Protein AF-X1BAZ9-F1 (afdb_monomer)

Mean predicted aligned error: 10.1 Å

Sequence (234 aa):
MDKSFADSLEAYHNEKSIGKILETAKQERDRLSRQLKNPIFDEFSELEDKDKSFRTNLNFLDSLTDILTEYENIINGNPTPVIPDKLSSDPSIKRVNNLIETVKKDLVKSINDQSEKLNETKKLITDEYKNWKDIFDDKKIKFQEQIKLLGGDSQILEEKRKLKLKEIEELENKLRIIKQKANQIKSINIARNKKLVELENIYKGYFKEREDKCKFFEKASNNKLKVTIKKSNI

Secondary structure (DSSP, 8-state):
-HHHHHHHHHHHHHHHHHHHHHHHHHHHHHHHHHHT--HHHHHHHHHHHHHHHHHHHHHHHHHHHHHHHHHHHHHHHSPPPPPPGGGTT-HHHHHHHHHHHHHHHHHHHHHHHHHHHHHHHHHHHHHHHHHHHHHHHHHHHHHHHHHHHH-THHHHHHHHHHHHHHHHHHHHHHHHHHHHHHHHHHHHHHHHHHHHHHHHHHHHHHHHHHHHHHHHHHHHTTTS----PPPPP-

Organism: NCBI:txid412755

Radius of gyration: 31.05 Å; Cα contacts (8 Å, |Δi|>4): 112; chains: 1; bounding box: 84×24×84 Å

Nearest PDB structures (foldseek):
  6djl-assembly1_C  TM=3.951E-01  e=2.530E-01  Homo sapiens
  5nnv-assembly2_B  TM=2.982E-01  e=7.012E-01  Bacillus subtilis subsp. subtilis str. 168
  5nnv-assembly4_D  TM=2.509E-01  e=2.972E-01  Bacillus subtilis subsp. subtilis str. 168
  6ixe-assembly1_A  TM=3.150E-01  e=2.682E+00  Homo sapiens
  6ixf-assembly1_A  TM=2.903E-01  e=1.943E+00  Homo sapiens

Structure (mmCIF, N/CA/C/O backbone):
data_AF-X1BAZ9-F1
#
_entry.id   AF-X1BAZ9-F1
#
loop_
_atom_site.group_PDB
_atom_site.id
_atom_site.type_symbol
_atom_site.label_atom_id
_atom_site.label_alt_id
_atom_site.label_comp_id
_atom_site.label_asym_id
_atom_site.label_entity_id
_atom_site.label_seq_id
_atom_site.pdbx_PDB_ins_code
_atom_site.Cartn_x
_atom_site.Cartn_y
_atom_site.Cartn_z
_atom_site.occupancy
_atom_site.B_iso_or_equiv
_atom_site.auth_seq_id
_atom_site.auth_comp_id
_atom_site.auth_asym_id
_atom_site.auth_atom_id
_atom_site.pdbx_PDB_model_num
ATOM 1 N N . MET A 1 1 ? 22.281 2.136 -7.502 1.00 74.00 1 MET A N 1
ATOM 2 C CA . MET A 1 1 ? 21.718 0.790 -7.748 1.00 74.00 1 MET A CA 1
ATOM 3 C C . MET A 1 1 ? 22.098 -0.186 -6.647 1.00 74.00 1 MET A C 1
ATOM 5 O O . MET A 1 1 ? 21.186 -0.759 -6.075 1.00 74.00 1 MET A O 1
ATOM 9 N N . ASP A 1 2 ? 23.379 -0.325 -6.283 1.00 83.06 2 ASP A N 1
ATOM 10 C CA . ASP A 1 2 ? 23.772 -1.236 -5.191 1.00 83.06 2 ASP A CA 1
ATOM 11 C C . ASP A 1 2 ? 23.168 -0.860 -3.835 1.00 83.06 2 ASP A C 1
ATOM 13 O O . ASP A 1 2 ? 22.666 -1.733 -3.138 1.00 83.06 2 ASP A O 1
ATOM 17 N N . LYS A 1 3 ? 23.110 0.439 -3.507 1.00 85.94 3 LYS A N 1
ATOM 18 C CA . LYS A 1 3 ? 22.414 0.928 -2.306 1.00 85.94 3 LYS A CA 1
ATOM 19 C C . LYS A 1 3 ? 20.939 0.508 -2.287 1.00 85.94 3 LYS A C 1
ATOM 21 O O . LYS A 1 3 ? 20.502 -0.131 -1.348 1.00 85.94 3 LYS A O 1
ATOM 26 N N . SER A 1 4 ? 20.200 0.775 -3.364 1.00 80.81 4 SER A N 1
ATOM 27 C CA . SER A 1 4 ? 18.785 0.394 -3.482 1.00 80.81 4 SER A CA 1
ATOM 28 C C . SER A 1 4 ? 18.567 -1.122 -3.404 1.00 80.81 4 SER A C 1
ATOM 30 O O . SER A 1 4 ? 17.555 -1.572 -2.871 1.00 80.81 4 SER A O 1
ATOM 32 N N . PHE A 1 5 ? 19.508 -1.919 -3.922 1.00 84.94 5 PHE A N 1
ATOM 33 C C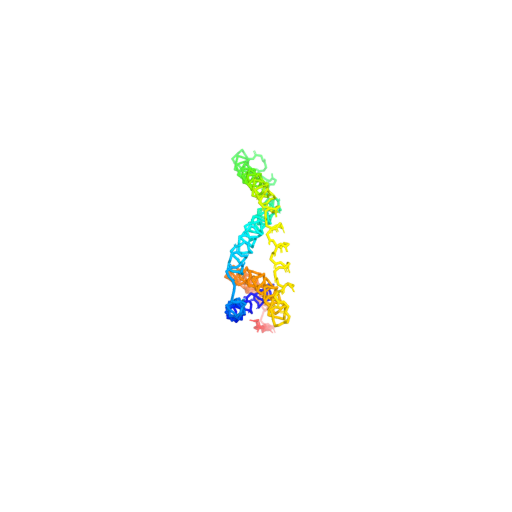A . PHE A 1 5 ? 19.476 -3.376 -3.802 1.00 84.94 5 PHE A CA 1
ATOM 34 C C . PHE A 1 5 ? 19.709 -3.828 -2.356 1.00 84.94 5 PHE A C 1
ATOM 36 O O . PHE A 1 5 ? 18.940 -4.642 -1.854 1.00 84.94 5 PHE A O 1
ATOM 43 N N . ALA A 1 6 ? 20.715 -3.265 -1.680 1.00 87.62 6 ALA A N 1
ATOM 44 C CA . ALA A 1 6 ? 20.986 -3.526 -0.269 1.00 87.62 6 ALA A CA 1
ATOM 45 C C . ALA A 1 6 ? 19.785 -3.143 0.612 1.00 87.62 6 ALA A C 1
ATOM 47 O O . ALA A 1 6 ? 19.327 -3.970 1.394 1.00 87.62 6 ALA A O 1
ATOM 48 N N . ASP A 1 7 ? 19.206 -1.959 0.395 1.00 86.12 7 ASP A N 1
ATOM 49 C CA . ASP A 1 7 ? 18.017 -1.480 1.109 1.00 86.12 7 ASP A CA 1
ATOM 50 C C . ASP A 1 7 ? 16.808 -2.419 0.897 1.00 86.12 7 ASP A C 1
ATOM 52 O O . ASP A 1 7 ? 16.037 -2.674 1.822 1.00 86.12 7 ASP A O 1
ATOM 56 N N . SER A 1 8 ? 16.635 -2.962 -0.315 1.00 86.81 8 SER A N 1
ATOM 57 C CA . SER A 1 8 ? 15.545 -3.903 -0.633 1.00 86.81 8 SER A CA 1
ATOM 58 C C . SER A 1 8 ? 15.767 -5.288 -0.020 1.00 86.81 8 SER A C 1
ATOM 60 O O . SER A 1 8 ? 14.813 -5.942 0.398 1.00 86.81 8 SER A O 1
ATOM 62 N N . LEU A 1 9 ? 17.022 -5.739 0.049 1.00 87.19 9 LEU A N 1
ATOM 63 C CA . LEU A 1 9 ? 17.408 -7.001 0.679 1.00 87.19 9 LEU A CA 1
ATOM 64 C C . LEU A 1 9 ? 17.248 -6.927 2.203 1.00 87.19 9 LEU A C 1
ATOM 66 O O . LEU A 1 9 ? 16.685 -7.833 2.814 1.00 87.19 9 LEU A O 1
ATOM 70 N N . GLU A 1 10 ? 17.662 -5.816 2.809 1.00 89.94 10 GLU A N 1
ATOM 71 C CA . GLU A 1 10 ? 17.409 -5.533 4.219 1.00 89.94 10 GLU A CA 1
ATOM 72 C C . GLU A 1 10 ? 15.900 -5.481 4.509 1.00 89.94 10 GLU A C 1
ATOM 74 O O . GLU A 1 10 ? 15.428 -6.117 5.454 1.00 89.94 10 GLU A O 1
ATOM 79 N N . ALA A 1 11 ? 15.119 -4.793 3.668 1.00 89.06 11 ALA A N 1
ATOM 80 C CA . ALA A 1 11 ? 13.663 -4.750 3.787 1.00 89.06 11 ALA A CA 1
ATOM 81 C C . ALA A 1 11 ? 13.038 -6.157 3.744 1.00 89.0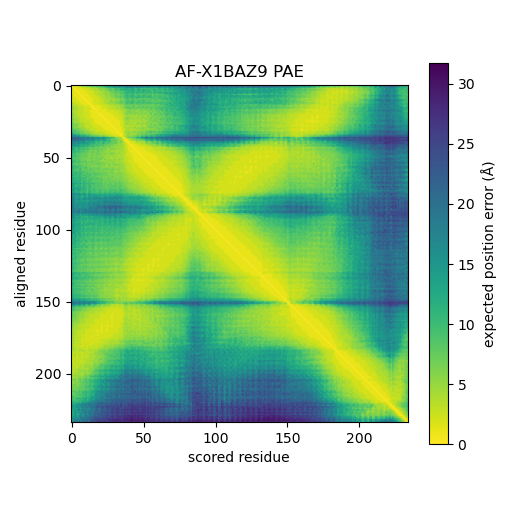6 11 ALA A C 1
ATOM 83 O O . ALA A 1 11 ? 12.222 -6.484 4.605 1.00 89.06 11 ALA A O 1
ATOM 84 N N . TYR A 1 12 ? 13.469 -7.014 2.815 1.00 88.75 12 TYR A N 1
ATOM 85 C CA . TYR A 1 12 ? 13.001 -8.400 2.713 1.00 88.75 12 TYR A CA 1
ATOM 86 C C . TYR A 1 12 ? 13.253 -9.207 3.999 1.00 88.75 12 TYR A C 1
ATOM 88 O O . TYR A 1 12 ? 12.383 -9.943 4.466 1.00 88.75 12 TYR A O 1
ATOM 96 N N . HIS A 1 13 ? 14.420 -9.038 4.626 1.00 88.12 13 HIS A N 1
ATOM 97 C CA . HIS A 1 13 ? 14.720 -9.697 5.900 1.00 88.12 13 HIS A CA 1
ATOM 98 C C . HIS A 1 13 ? 13.921 -9.112 7.076 1.00 88.12 13 HIS A C 1
ATOM 100 O O . HIS A 1 13 ? 13.436 -9.858 7.934 1.00 88.12 13 HIS A O 1
ATOM 106 N N . ASN A 1 14 ? 13.740 -7.791 7.100 1.00 90.38 14 ASN A N 1
ATOM 107 C CA . ASN A 1 14 ? 13.037 -7.086 8.169 1.00 90.38 14 ASN A CA 1
ATOM 108 C C . ASN A 1 14 ? 11.516 -7.285 8.134 1.00 90.38 14 ASN A C 1
ATOM 110 O O . ASN A 1 14 ? 10.877 -7.214 9.186 1.00 90.38 14 ASN A O 1
ATOM 114 N N . GLU A 1 15 ? 10.934 -7.584 6.968 1.00 91.12 15 GLU A N 1
ATOM 115 C CA . GLU A 1 15 ? 9.494 -7.806 6.792 1.00 91.12 15 GLU A CA 1
ATOM 116 C C . GLU A 1 15 ? 8.952 -8.850 7.778 1.00 91.12 15 GLU A C 1
ATOM 118 O O . GLU A 1 15 ? 8.001 -8.591 8.518 1.00 91.12 15 GLU A O 1
ATOM 123 N N . LYS A 1 16 ? 9.600 -10.019 7.848 1.00 89.81 16 LYS A N 1
ATOM 124 C CA . LYS A 1 16 ? 9.169 -11.123 8.719 1.00 89.81 16 LYS A CA 1
ATOM 125 C C . LYS A 1 16 ? 9.304 -10.777 10.202 1.00 89.81 16 LYS A C 1
ATOM 127 O O . LYS A 1 16 ? 8.482 -11.211 11.007 1.00 89.81 16 LYS A O 1
ATOM 132 N N . SER A 1 17 ? 10.340 -10.021 10.566 1.00 91.69 17 SER A N 1
ATOM 133 C CA . SER A 1 17 ? 10.567 -9.587 11.948 1.00 91.69 17 SER A CA 1
ATOM 134 C C . SER A 1 17 ? 9.470 -8.624 12.403 1.00 91.69 17 SER A C 1
ATOM 136 O O . SER A 1 17 ? 8.808 -8.866 13.410 1.00 91.69 17 SER A O 1
ATOM 138 N N . ILE A 1 18 ? 9.193 -7.591 11.605 1.00 92.00 18 ILE A N 1
ATOM 139 C CA . ILE A 1 18 ? 8.153 -6.599 11.906 1.00 92.00 18 ILE A CA 1
ATOM 140 C C . ILE A 1 18 ? 6.761 -7.228 11.876 1.00 92.00 18 ILE A C 1
ATOM 142 O O . ILE A 1 18 ? 5.945 -6.912 12.736 1.00 92.00 18 ILE A O 1
ATOM 146 N N . GLY A 1 19 ? 6.515 -8.178 10.970 1.00 90.69 19 GLY A N 1
ATOM 147 C CA . GLY A 1 19 ? 5.280 -8.961 10.962 1.00 90.69 19 GLY A CA 1
ATOM 148 C C . GLY A 1 19 ? 5.042 -9.710 12.278 1.00 90.69 19 GLY A C 1
ATOM 149 O O . GLY A 1 19 ? 3.933 -9.686 12.799 1.00 90.69 19 GLY A O 1
ATOM 150 N N . LYS A 1 20 ? 6.080 -10.312 12.875 1.00 93.31 20 LYS A N 1
ATOM 151 C CA . LYS A 1 20 ? 5.955 -10.960 14.193 1.00 93.31 20 LYS A CA 1
ATOM 152 C C . LYS A 1 20 ? 5.664 -9.961 15.311 1.00 93.31 20 LYS A C 1
ATOM 154 O O . LYS A 1 20 ? 4.817 -10.241 16.150 1.00 93.31 20 LYS A O 1
ATOM 159 N N . ILE A 1 21 ? 6.352 -8.818 15.325 1.00 93.62 21 ILE A N 1
ATOM 160 C CA . ILE A 1 21 ? 6.128 -7.769 16.335 1.00 93.62 21 ILE A CA 1
ATOM 161 C C . ILE A 1 21 ? 4.681 -7.264 16.252 1.00 93.62 21 ILE A C 1
ATOM 163 O O . ILE A 1 21 ? 4.019 -7.138 17.279 1.00 93.62 21 ILE A O 1
ATOM 167 N N . LEU A 1 22 ? 4.176 -7.049 15.034 1.00 93.31 22 LEU A N 1
ATOM 168 C CA . LEU A 1 22 ? 2.794 -6.649 14.785 1.00 93.31 22 LEU A CA 1
ATOM 169 C C . LEU A 1 22 ? 1.789 -7.666 15.337 1.00 93.31 22 LEU A C 1
ATOM 171 O O . LEU A 1 22 ? 0.849 -7.279 16.027 1.00 93.31 22 LEU A O 1
ATOM 175 N N . GLU A 1 23 ? 1.987 -8.957 15.071 1.00 93.56 23 GLU A N 1
ATOM 176 C CA . GLU A 1 23 ? 1.091 -9.999 15.586 1.00 93.56 23 GLU A CA 1
ATOM 177 C C . GLU A 1 23 ? 1.106 -10.072 17.118 1.00 93.56 23 GLU A C 1
ATOM 179 O O . GLU A 1 23 ? 0.047 -10.139 17.740 1.00 93.56 23 GLU A O 1
ATOM 184 N N . THR A 1 24 ? 2.276 -9.954 17.749 1.00 94.50 24 THR A N 1
ATOM 185 C CA . THR A 1 24 ? 2.370 -9.873 19.215 1.00 94.50 24 THR A CA 1
ATOM 186 C C . THR A 1 24 ? 1.637 -8.644 19.765 1.00 94.50 24 THR A C 1
ATOM 188 O O . THR A 1 24 ? 0.926 -8.745 20.765 1.00 94.50 24 THR A O 1
ATOM 191 N N . ALA A 1 25 ? 1.767 -7.481 19.117 1.00 92.44 25 ALA A N 1
ATOM 192 C CA . ALA A 1 25 ? 1.077 -6.263 19.539 1.00 92.44 25 ALA A CA 1
ATOM 193 C C . ALA A 1 25 ? -0.453 -6.401 19.440 1.00 92.44 25 ALA A C 1
ATOM 195 O O . ALA A 1 25 ? -1.161 -5.990 20.362 1.00 92.44 25 ALA A O 1
ATOM 196 N N . LYS A 1 26 ? -0.964 -7.036 18.373 1.00 91.12 26 LYS A N 1
ATOM 197 C CA . LYS A 1 26 ? -2.394 -7.360 18.218 1.00 91.12 26 LYS A CA 1
ATOM 198 C C . LYS A 1 26 ? -2.893 -8.294 19.319 1.00 91.12 26 LYS A C 1
ATOM 200 O O . LYS A 1 26 ? -3.916 -8.010 19.934 1.00 91.12 26 LYS A O 1
ATOM 205 N N . GLN A 1 27 ? -2.148 -9.355 19.624 1.00 91.88 27 GLN A N 1
ATOM 206 C CA . GLN A 1 27 ? -2.508 -10.285 20.698 1.00 91.88 27 GLN A CA 1
ATOM 207 C C . GLN A 1 27 ? -2.579 -9.592 22.065 1.00 91.88 27 GLN A C 1
ATOM 209 O O . GLN A 1 27 ? -3.503 -9.843 22.840 1.00 91.88 27 GLN A O 1
ATOM 214 N N . GLU A 1 28 ? -1.640 -8.689 22.359 1.00 91.00 28 GLU A N 1
ATOM 215 C CA . GLU A 1 28 ? -1.652 -7.937 23.616 1.00 91.00 28 GLU A CA 1
ATOM 216 C C . GLU A 1 28 ? -2.821 -6.938 23.676 1.00 91.00 28 GLU A C 1
ATOM 218 O O . GLU A 1 28 ? -3.470 -6.821 24.715 1.00 91.00 28 GLU A O 1
ATOM 223 N N . ARG A 1 29 ? -3.171 -6.277 22.560 1.00 90.44 29 ARG A N 1
ATOM 224 C CA . ARG A 1 29 ? -4.395 -5.456 22.457 1.00 90.44 29 ARG A CA 1
ATOM 225 C C . ARG A 1 29 ? -5.648 -6.280 22.765 1.00 90.44 29 ARG A C 1
ATOM 227 O O . ARG A 1 29 ? -6.511 -5.825 23.518 1.00 90.44 29 ARG A O 1
ATOM 234 N N . ASP A 1 30 ? -5.756 -7.479 22.204 1.00 85.81 30 ASP A N 1
ATOM 235 C CA . ASP A 1 30 ? -6.923 -8.347 22.402 1.00 85.81 30 ASP A CA 1
ATOM 236 C C . ASP A 1 30 ? -7.021 -8.818 23.852 1.00 85.81 30 ASP A C 1
ATOM 238 O O . ASP A 1 30 ? -8.104 -8.851 24.439 1.00 85.81 30 ASP A O 1
ATOM 242 N N . ARG A 1 31 ? -5.876 -9.124 24.471 1.00 88.62 31 ARG A N 1
ATOM 243 C CA . ARG A 1 31 ? -5.799 -9.445 25.896 1.00 88.62 31 ARG A CA 1
ATOM 244 C C . ARG A 1 31 ? -6.286 -8.283 26.764 1.00 88.62 31 ARG A C 1
ATOM 246 O O . ARG A 1 31 ? -7.100 -8.520 27.655 1.00 88.62 31 ARG A O 1
ATOM 253 N N . LEU A 1 32 ? -5.822 -7.058 26.504 1.00 88.12 32 LEU A N 1
ATOM 254 C CA . LEU A 1 32 ? -6.263 -5.852 27.219 1.00 88.12 32 LEU A CA 1
ATOM 255 C C . LEU A 1 32 ? -7.769 -5.611 27.035 1.00 88.12 32 LEU A C 1
ATOM 257 O O . LEU A 1 32 ? -8.465 -5.314 28.001 1.00 88.12 32 LEU A O 1
ATOM 261 N N . SER A 1 33 ? -8.285 -5.826 25.823 1.00 82.31 33 SER A N 1
ATOM 262 C CA . SER A 1 33 ? -9.717 -5.684 25.515 1.00 82.31 33 SER A CA 1
ATOM 263 C C . SER A 1 33 ? -10.567 -6.679 26.317 1.00 82.31 33 SER A C 1
ATOM 265 O O . SER A 1 33 ? -11.531 -6.288 26.967 1.00 82.31 33 SER A O 1
ATOM 267 N N . ARG A 1 34 ? -10.150 -7.951 26.403 1.00 83.25 34 ARG A N 1
ATOM 268 C CA . ARG A 1 34 ? -10.831 -8.967 27.232 1.00 83.25 34 ARG A CA 1
ATOM 269 C C . ARG A 1 34 ? -10.787 -8.657 28.730 1.00 83.25 34 ARG A C 1
ATOM 271 O O . ARG A 1 34 ? -11.690 -9.055 29.464 1.00 83.25 34 ARG A O 1
ATOM 278 N N . GLN A 1 35 ? -9.739 -7.983 29.206 1.00 83.81 35 GLN A N 1
ATOM 279 C CA . GLN A 1 35 ? -9.613 -7.597 30.615 1.00 83.81 35 GLN A CA 1
ATOM 280 C C . GLN A 1 35 ? -10.597 -6.496 31.022 1.00 83.81 35 GLN A C 1
ATOM 282 O O . GLN A 1 35 ? -10.963 -6.440 32.193 1.00 83.81 35 GLN A O 1
ATOM 287 N N . LEU A 1 36 ? -11.074 -5.687 30.072 1.00 80.25 36 LEU A N 1
ATOM 288 C CA . LEU A 1 36 ? -12.055 -4.630 30.322 1.00 80.25 36 LEU A CA 1
ATOM 289 C C . LEU A 1 36 ? -13.482 -5.169 30.593 1.00 80.25 36 LEU A C 1
ATOM 291 O O . LEU A 1 36 ? -14.322 -4.414 31.070 1.00 80.25 36 LEU A O 1
ATOM 295 N N . LYS A 1 37 ? -13.735 -6.478 30.378 1.00 67.31 37 LYS A N 1
ATOM 296 C CA . LYS A 1 37 ? -14.918 -7.262 30.821 1.00 67.31 37 LYS A CA 1
ATOM 297 C C . LYS A 1 37 ? -16.268 -6.517 30.781 1.00 67.31 37 L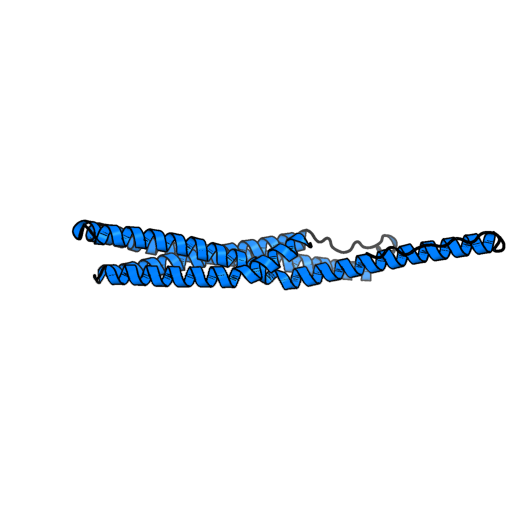YS A C 1
ATOM 299 O O . LYS A 1 37 ? -17.039 -6.584 31.739 1.00 67.31 37 LYS A O 1
ATOM 304 N N . ASN A 1 38 ? -16.589 -5.835 29.685 1.00 71.62 38 ASN A N 1
ATOM 305 C CA . ASN A 1 38 ? -17.897 -5.202 29.518 1.00 71.62 38 ASN A CA 1
ATOM 306 C C . ASN A 1 38 ? -18.310 -5.230 28.027 1.00 71.62 38 ASN A C 1
ATOM 308 O O . ASN A 1 38 ? -17.492 -4.868 27.183 1.00 71.62 38 ASN A O 1
ATOM 312 N N . PRO A 1 39 ? -19.551 -5.649 27.694 1.00 74.12 39 PRO A N 1
ATOM 313 C CA . PRO A 1 39 ? -20.045 -5.725 26.314 1.00 74.12 39 PRO A CA 1
ATOM 314 C C . PRO A 1 39 ? -19.865 -4.444 25.493 1.00 74.12 39 PRO A C 1
ATOM 316 O O . PRO A 1 39 ? -19.685 -4.513 24.281 1.00 74.12 39 PRO A O 1
ATOM 319 N N . ILE A 1 40 ? -19.845 -3.271 26.141 1.00 74.81 40 ILE A N 1
ATOM 320 C CA . ILE A 1 40 ? -19.624 -2.006 25.434 1.00 74.81 40 ILE A CA 1
ATOM 321 C C . ILE A 1 40 ? -18.237 -1.920 24.779 1.00 74.81 40 ILE A C 1
ATOM 323 O O . ILE A 1 40 ? -18.067 -1.190 23.806 1.00 74.81 40 ILE A O 1
ATOM 327 N N . PHE A 1 41 ? -17.242 -2.649 25.300 1.00 78.56 41 PHE A N 1
ATOM 328 C CA . PHE A 1 41 ? -15.893 -2.683 24.732 1.00 78.56 41 PHE A CA 1
ATOM 329 C C . PHE A 1 41 ? -15.848 -3.508 23.451 1.00 78.56 41 PHE A C 1
ATOM 331 O O . PHE A 1 41 ? -15.153 -3.113 22.520 1.00 78.56 41 PHE A O 1
ATOM 338 N N . ASP A 1 42 ? -16.603 -4.605 23.385 1.00 79.31 42 ASP A N 1
ATOM 339 C CA . ASP A 1 42 ? -16.691 -5.427 22.180 1.00 79.31 42 ASP A CA 1
ATOM 340 C C . ASP A 1 42 ? -17.415 -4.648 21.069 1.00 79.31 42 ASP A C 1
ATOM 342 O O . ASP A 1 42 ? -16.870 -4.493 19.976 1.00 79.31 42 ASP A O 1
ATOM 346 N N . GLU A 1 43 ? -18.560 -4.025 21.383 1.00 83.44 43 GLU A N 1
ATOM 347 C CA . GLU A 1 43 ? -19.284 -3.153 20.443 1.00 83.44 43 GLU A CA 1
ATOM 348 C C . GLU A 1 43 ? -18.422 -1.980 19.950 1.00 83.44 43 GLU A C 1
ATOM 350 O O . GLU A 1 43 ? -18.424 -1.643 18.764 1.00 83.44 43 GLU A O 1
ATOM 355 N N . PHE A 1 44 ? -17.673 -1.331 20.848 1.00 87.12 44 PHE A N 1
ATOM 356 C CA . PHE A 1 44 ? -16.813 -0.217 20.460 1.00 87.12 44 PHE A CA 1
ATOM 357 C C . PHE A 1 44 ? -15.589 -0.677 19.656 1.00 87.12 44 PHE A C 1
ATOM 359 O O . PHE A 1 44 ? -15.182 0.011 18.721 1.00 87.12 44 PHE A O 1
ATOM 366 N N . SER A 1 45 ? -15.034 -1.854 19.956 1.00 84.31 45 SER A N 1
ATOM 367 C CA . SER A 1 45 ? -13.919 -2.420 19.193 1.00 84.31 45 SER A CA 1
ATOM 368 C C . SER A 1 45 ? -14.314 -2.714 17.744 1.00 84.31 45 SER A C 1
ATOM 370 O O . SER A 1 45 ? -13.525 -2.446 16.841 1.00 84.31 45 SER A O 1
ATOM 372 N N . GLU A 1 46 ? -15.534 -3.198 17.494 1.00 88.56 46 GLU A N 1
ATOM 373 C CA . GLU A 1 46 ? -16.047 -3.390 16.129 1.00 88.56 46 GLU A CA 1
ATOM 374 C C . GLU A 1 46 ? -16.144 -2.065 15.359 1.00 88.56 46 GLU A C 1
ATOM 376 O O . GLU A 1 46 ? -15.813 -1.988 14.171 1.00 88.56 46 GLU A O 1
ATOM 381 N N . LEU A 1 47 ? -16.560 -0.994 16.039 1.00 92.19 47 LEU A N 1
ATOM 382 C CA . LEU A 1 47 ? -16.599 0.346 15.459 1.00 92.19 47 LEU A CA 1
ATOM 383 C C . LEU A 1 47 ? -15.192 0.865 15.136 1.00 92.19 47 LEU A C 1
ATOM 385 O O . LEU A 1 47 ? -14.995 1.460 14.079 1.00 92.19 47 LEU A O 1
ATOM 389 N N . GLU A 1 48 ? -14.203 0.622 15.997 1.00 89.94 48 GLU A N 1
ATOM 390 C CA . GLU A 1 48 ? -12.804 0.976 15.725 1.00 89.94 48 GLU A CA 1
ATOM 391 C C . GLU A 1 48 ? -12.210 0.179 14.559 1.00 89.94 48 GLU A C 1
ATOM 393 O O . GLU A 1 48 ? -11.501 0.746 13.725 1.00 89.94 48 GLU A O 1
ATOM 398 N N . ASP A 1 49 ? -12.528 -1.111 14.448 1.00 89.12 49 ASP A N 1
ATOM 399 C CA . ASP A 1 49 ? -12.094 -1.929 13.315 1.00 89.12 49 ASP A CA 1
ATOM 400 C C . ASP A 1 49 ? -12.735 -1.438 12.002 1.00 89.12 49 ASP A C 1
ATOM 402 O O . ASP A 1 49 ? -12.069 -1.393 10.961 1.00 89.12 49 ASP A O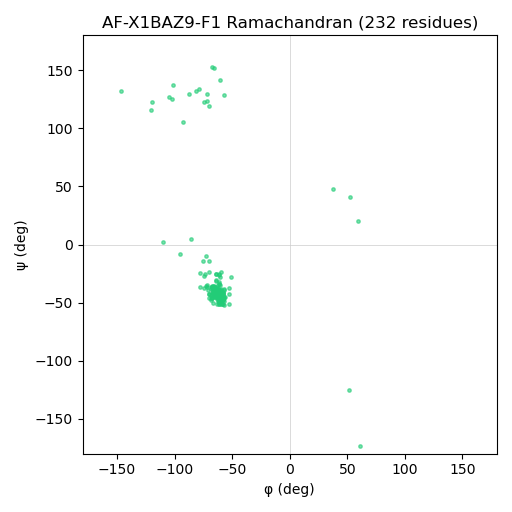 1
ATOM 406 N N . LYS A 1 50 ? -13.994 -0.977 12.042 1.00 93.75 50 LYS A N 1
ATOM 407 C CA . LYS A 1 50 ? -14.657 -0.340 10.893 1.00 93.75 50 LYS A CA 1
ATOM 408 C C . LYS A 1 50 ? -14.011 0.999 10.514 1.00 93.75 50 LYS A C 1
ATOM 410 O O . LYS A 1 50 ? -13.742 1.218 9.332 1.00 93.75 50 LYS A O 1
ATOM 415 N N . ASP A 1 51 ? -13.699 1.859 11.486 1.00 93.94 51 ASP A N 1
ATOM 416 C CA . ASP A 1 51 ? -12.967 3.121 11.268 1.00 93.94 51 ASP A CA 1
ATOM 417 C C . ASP A 1 51 ? -11.611 2.867 10.598 1.00 93.94 51 ASP A C 1
ATOM 419 O O . ASP A 1 51 ? -11.266 3.460 9.570 1.00 93.94 51 ASP A O 1
ATOM 423 N N . LYS A 1 52 ? -10.866 1.903 11.141 1.00 89.50 52 LYS A N 1
ATOM 424 C CA . LYS A 1 52 ? -9.592 1.467 10.584 1.00 89.50 52 LYS A CA 1
ATOM 425 C C . LYS A 1 52 ? -9.745 0.928 9.162 1.00 89.50 52 LYS A C 1
ATOM 427 O O . LYS A 1 52 ? -8.895 1.216 8.315 1.00 89.50 52 LYS A O 1
ATOM 432 N N . SER A 1 53 ? -10.801 0.166 8.875 1.00 92.12 53 SER A N 1
ATOM 433 C CA . SER A 1 53 ? -11.073 -0.356 7.531 1.00 92.12 53 SER A CA 1
ATOM 434 C C . SER A 1 53 ? -11.268 0.772 6.513 1.00 92.12 53 SER A C 1
ATOM 436 O O . SER A 1 53 ? -10.613 0.764 5.469 1.00 92.12 53 SER A O 1
ATOM 438 N N . PHE A 1 54 ? -12.057 1.803 6.843 1.00 94.31 54 PHE A N 1
ATOM 439 C CA . PHE A 1 54 ? -12.207 2.985 5.987 1.00 94.31 54 PHE A CA 1
ATOM 440 C C . PHE A 1 54 ? -10.870 3.678 5.719 1.00 94.31 54 PHE A C 1
ATOM 442 O O . PHE A 1 54 ? -10.509 3.891 4.560 1.00 94.31 54 PHE A O 1
ATOM 449 N N . ARG A 1 55 ? -10.099 3.973 6.775 1.00 91.69 55 ARG A N 1
ATOM 450 C CA . ARG A 1 55 ? -8.774 4.603 6.640 1.00 91.69 55 ARG A CA 1
ATOM 451 C C . ARG A 1 55 ? -7.819 3.757 5.793 1.00 91.69 55 ARG A C 1
ATOM 453 O O . ARG A 1 55 ? -7.097 4.296 4.959 1.00 91.69 55 ARG A O 1
ATOM 460 N N . THR A 1 56 ? -7.834 2.436 5.968 1.00 88.94 56 THR A N 1
ATOM 461 C CA . THR A 1 56 ? -7.007 1.494 5.194 1.00 88.94 56 THR A CA 1
ATOM 462 C C . THR A 1 56 ? -7.370 1.515 3.711 1.00 88.94 56 THR A C 1
ATOM 464 O O . THR A 1 56 ? -6.477 1.590 2.868 1.00 88.94 56 THR A O 1
ATOM 467 N N . ASN A 1 57 ? -8.664 1.503 3.391 1.00 91.88 57 ASN A N 1
ATOM 468 C CA . ASN A 1 57 ? -9.148 1.541 2.013 1.00 91.88 57 ASN A CA 1
ATOM 469 C C . ASN A 1 57 ? -8.810 2.872 1.327 1.00 91.88 57 ASN A C 1
ATOM 471 O O . ASN A 1 57 ? -8.330 2.870 0.195 1.00 91.88 57 ASN A O 1
ATOM 475 N N . LEU A 1 58 ? -8.981 4.004 2.019 1.00 93.25 58 LEU A N 1
ATOM 476 C CA . LEU A 1 58 ? -8.602 5.321 1.493 1.00 93.25 58 LEU A CA 1
ATOM 477 C C . LEU A 1 58 ? -7.092 5.414 1.230 1.00 93.25 58 LEU A C 1
ATOM 479 O O . LEU A 1 58 ? -6.681 5.801 0.140 1.00 93.25 58 LEU A O 1
ATOM 483 N N . ASN A 1 59 ? -6.268 4.953 2.175 1.00 89.44 59 ASN A N 1
ATOM 484 C CA . ASN A 1 59 ? -4.812 4.902 2.018 1.00 89.44 59 ASN A CA 1
ATOM 485 C C . ASN A 1 59 ? -4.361 3.994 0.860 1.00 89.44 59 ASN A C 1
ATOM 487 O O . ASN A 1 59 ? -3.306 4.220 0.258 1.00 89.44 59 ASN A O 1
ATOM 491 N N . PHE A 1 60 ? -5.111 2.926 0.577 1.00 89.31 60 PHE A N 1
ATOM 492 C CA . PHE A 1 60 ? -4.851 2.060 -0.568 1.00 89.31 60 PHE A CA 1
ATOM 493 C C . PHE A 1 60 ? -5.131 2.786 -1.887 1.00 89.31 60 PHE A C 1
ATOM 495 O O . PHE A 1 60 ? -4.298 2.724 -2.790 1.00 89.31 60 PHE A O 1
ATOM 502 N N . LEU A 1 61 ? -6.243 3.523 -1.978 1.00 93.06 61 LEU A N 1
ATOM 503 C CA . LEU A 1 61 ? -6.536 4.350 -3.150 1.00 93.06 61 LEU A CA 1
ATOM 504 C C . LEU A 1 61 ? -5.475 5.432 -3.363 1.00 93.06 61 LEU A C 1
ATOM 506 O O . LEU A 1 61 ? -5.029 5.601 -4.489 1.00 93.06 61 LEU A O 1
ATOM 510 N N . ASP A 1 62 ? -4.992 6.079 -2.301 1.00 90.75 62 ASP A N 1
ATOM 511 C CA . ASP A 1 62 ? -3.874 7.031 -2.398 1.00 90.75 62 ASP A CA 1
ATOM 512 C C . ASP A 1 62 ? -2.610 6.385 -2.971 1.00 90.75 62 ASP A C 1
ATOM 514 O O . ASP A 1 62 ? -1.979 6.929 -3.872 1.00 90.75 62 ASP A O 1
ATOM 518 N N . SER A 1 63 ? -2.293 5.168 -2.521 1.00 87.69 63 SER A N 1
ATOM 519 C CA . SER A 1 63 ? -1.140 4.422 -3.040 1.00 87.69 63 SER A CA 1
ATOM 520 C C . SER A 1 63 ? -1.286 4.101 -4.534 1.00 87.69 63 SER A C 1
ATOM 522 O O . SER A 1 63 ? -0.299 4.086 -5.264 1.00 87.69 63 SER A O 1
ATOM 524 N N . LEU A 1 64 ? -2.507 3.828 -5.002 1.00 91.50 64 LEU A N 1
ATOM 525 C CA . LEU A 1 64 ? -2.791 3.610 -6.420 1.00 91.50 64 LEU A CA 1
ATOM 526 C C . LEU A 1 64 ? -2.704 4.914 -7.234 1.00 91.50 64 LEU A C 1
ATOM 528 O O . LEU A 1 64 ? -2.193 4.877 -8.353 1.00 91.50 64 LEU A O 1
ATOM 532 N N . THR A 1 65 ? -3.125 6.057 -6.679 1.00 92.12 65 THR A N 1
ATOM 533 C CA . THR A 1 65 ? -2.919 7.385 -7.288 1.00 92.12 65 THR A CA 1
ATOM 534 C C . THR A 1 65 ? -1.438 7.665 -7.515 1.00 92.12 65 THR A C 1
ATOM 536 O O . THR A 1 65 ? -1.046 8.076 -8.609 1.00 92.12 65 THR A O 1
ATOM 539 N N . ASP A 1 66 ? -0.607 7.407 -6.501 1.00 88.00 66 ASP A N 1
ATOM 540 C CA . ASP A 1 66 ? 0.840 7.612 -6.583 1.00 88.00 66 ASP A CA 1
ATOM 541 C C . ASP A 1 66 ? 1.454 6.747 -7.695 1.00 88.00 66 ASP A C 1
ATOM 543 O O . ASP A 1 66 ? 2.244 7.237 -8.502 1.00 88.00 66 ASP A O 1
ATOM 547 N N . ILE A 1 67 ? 1.027 5.481 -7.797 1.00 88.50 67 ILE A N 1
ATOM 548 C CA . ILE A 1 67 ? 1.465 4.555 -8.852 1.00 88.50 67 ILE A CA 1
ATOM 549 C C . ILE A 1 67 ? 1.077 5.065 -10.248 1.00 88.50 67 ILE A C 1
ATOM 551 O O . ILE A 1 67 ? 1.910 5.063 -11.155 1.00 88.50 67 ILE A O 1
ATOM 555 N N . LEU A 1 68 ? -0.172 5.498 -10.449 1.00 93.06 68 LEU A N 1
ATOM 556 C CA . LEU A 1 68 ? -0.621 6.022 -11.746 1.00 93.06 68 LEU A CA 1
ATOM 557 C C . LEU A 1 68 ? 0.153 7.287 -12.138 1.00 93.06 68 LEU A C 1
ATOM 559 O O . LEU A 1 68 ? 0.584 7.409 -13.284 1.00 93.06 68 LEU A O 1
ATOM 563 N N . THR A 1 69 ? 0.409 8.170 -11.171 1.00 91.62 69 THR A N 1
ATOM 564 C CA . THR A 1 69 ? 1.207 9.390 -11.360 1.00 91.62 69 THR A CA 1
ATOM 565 C C . THR A 1 69 ? 2.655 9.060 -11.738 1.00 91.62 69 THR A C 1
ATOM 567 O O . THR A 1 69 ? 3.243 9.690 -12.620 1.00 91.62 69 THR A O 1
ATOM 570 N N . GLU A 1 70 ? 3.257 8.048 -11.107 1.00 89.50 70 GLU A N 1
ATOM 571 C CA . GLU A 1 70 ? 4.596 7.570 -11.462 1.00 89.50 70 GLU A CA 1
ATOM 572 C C . GLU A 1 70 ? 4.637 7.039 -12.904 1.00 89.50 70 GLU A C 1
ATOM 574 O O . GLU A 1 70 ? 5.523 7.417 -13.676 1.00 89.50 70 GLU A O 1
ATOM 579 N N . TYR A 1 71 ? 3.661 6.221 -13.308 1.00 90.44 71 TYR A N 1
ATOM 580 C CA . TYR A 1 71 ? 3.587 5.704 -14.677 1.00 90.44 71 TYR A CA 1
ATOM 581 C C . TYR A 1 71 ? 3.377 6.799 -15.723 1.00 90.44 71 TYR A C 1
ATOM 583 O O . TYR A 1 71 ? 4.021 6.758 -16.775 1.00 90.44 71 TYR A O 1
ATOM 591 N N . GLU A 1 72 ? 2.530 7.788 -15.439 1.00 91.56 72 GLU A N 1
ATOM 592 C CA . GLU A 1 72 ? 2.342 8.944 -16.314 1.00 91.56 72 GLU A CA 1
ATOM 593 C C . GLU A 1 72 ? 3.672 9.677 -16.539 1.00 91.56 72 GLU A C 1
ATOM 595 O O . GLU A 1 72 ? 4.072 9.919 -17.682 1.00 91.56 72 GLU A O 1
ATOM 600 N N . ASN A 1 73 ? 4.411 9.950 -15.459 1.00 90.56 73 ASN A N 1
ATOM 601 C CA . ASN A 1 73 ? 5.723 10.591 -15.523 1.00 90.56 73 ASN A CA 1
ATOM 602 C C . ASN A 1 73 ? 6.743 9.761 -16.319 1.00 90.56 73 ASN A C 1
ATOM 604 O O . ASN A 1 73 ? 7.488 10.315 -17.130 1.00 90.56 73 ASN A O 1
ATOM 608 N N . ILE A 1 74 ? 6.761 8.435 -16.140 1.00 89.12 74 ILE A N 1
ATOM 609 C CA . ILE A 1 74 ? 7.643 7.525 -16.888 1.00 89.12 74 ILE A CA 1
ATOM 610 C C . ILE A 1 74 ? 7.334 7.565 -18.389 1.00 89.12 74 ILE A C 1
ATOM 612 O O . ILE A 1 74 ? 8.253 7.604 -19.211 1.00 89.12 74 ILE A O 1
ATOM 616 N N . ILE A 1 75 ? 6.058 7.541 -18.773 1.00 91.25 75 ILE A N 1
ATOM 617 C CA . ILE A 1 75 ? 5.660 7.546 -20.186 1.00 91.25 75 ILE A CA 1
ATOM 618 C C . ILE A 1 75 ? 5.948 8.910 -20.812 1.00 91.25 75 ILE A C 1
ATOM 620 O O . ILE A 1 75 ? 6.548 8.981 -21.888 1.00 91.25 75 ILE A O 1
ATOM 624 N N . ASN A 1 76 ? 5.582 9.998 -20.134 1.00 89.88 76 ASN A N 1
ATOM 625 C CA . ASN A 1 76 ? 5.820 11.351 -20.624 1.00 89.88 76 ASN A CA 1
ATOM 626 C C . ASN A 1 76 ? 7.318 11.654 -20.750 1.00 89.88 76 ASN A C 1
ATOM 628 O O . ASN A 1 76 ? 7.735 12.185 -21.783 1.00 89.88 76 ASN A O 1
ATOM 632 N N . GLY A 1 77 ? 8.127 11.219 -19.780 1.00 88.06 77 GLY A N 1
ATOM 633 C CA . GLY A 1 77 ? 9.580 11.392 -19.758 1.00 88.06 77 GLY A CA 1
ATOM 634 C C . GLY A 1 77 ? 10.361 10.560 -20.782 1.00 88.06 77 GLY A C 1
ATOM 635 O O . GLY A 1 77 ? 11.526 10.861 -21.030 1.00 88.06 77 GLY A O 1
ATOM 636 N N . ASN A 1 78 ? 9.751 9.547 -21.409 1.00 88.00 78 ASN A N 1
ATOM 637 C CA . ASN A 1 78 ? 10.383 8.771 -22.479 1.00 88.00 78 ASN A CA 1
ATOM 638 C C . ASN A 1 78 ? 10.038 9.364 -23.858 1.00 88.00 78 ASN A C 1
ATOM 640 O O . ASN A 1 78 ? 8.903 9.200 -24.323 1.00 88.00 78 ASN A O 1
ATOM 644 N N . PRO A 1 79 ? 10.966 10.063 -24.540 1.00 85.56 79 PRO A N 1
ATOM 645 C CA . PRO A 1 79 ? 10.703 10.611 -25.867 1.00 85.56 79 PRO A CA 1
ATOM 646 C C . PRO A 1 79 ? 10.503 9.492 -26.896 1.00 85.56 79 PRO A C 1
ATOM 648 O O . PRO A 1 79 ? 11.051 8.396 -26.765 1.00 85.56 79 PRO A O 1
ATOM 651 N N . THR A 1 80 ? 9.719 9.770 -27.939 1.00 88.25 80 THR A N 1
ATOM 652 C CA . THR A 1 80 ? 9.622 8.869 -29.091 1.00 88.25 80 THR A CA 1
ATOM 653 C C . THR A 1 80 ? 10.954 8.833 -29.853 1.00 88.25 80 THR A C 1
ATOM 655 O O . THR A 1 80 ? 11.727 9.797 -29.790 1.00 88.25 80 THR A O 1
ATOM 658 N N . PRO A 1 81 ? 11.277 7.725 -30.548 1.00 88.69 81 PRO A N 1
ATOM 659 C CA . PRO A 1 81 ? 12.511 7.629 -31.320 1.00 88.69 81 PRO A CA 1
ATOM 660 C C . PRO A 1 81 ? 12.610 8.745 -32.366 1.00 88.69 81 PRO A C 1
ATOM 662 O O . PRO A 1 81 ? 11.696 8.942 -33.162 1.00 88.69 81 PRO A O 1
ATOM 665 N N . VAL A 1 82 ? 13.737 9.459 -32.392 1.00 88.12 82 VAL A N 1
ATOM 666 C CA . VAL A 1 82 ? 13.973 10.524 -33.376 1.00 88.12 82 VAL A CA 1
ATOM 667 C C . VAL A 1 82 ? 14.206 9.903 -34.752 1.00 88.12 82 VAL A C 1
ATOM 669 O O . VAL A 1 82 ? 15.050 9.017 -34.906 1.00 88.12 82 VAL A O 1
ATOM 672 N N . ILE A 1 83 ? 13.482 10.383 -35.764 1.00 88.75 83 ILE A N 1
ATOM 673 C CA . ILE A 1 83 ? 13.703 9.982 -37.156 1.00 88.75 83 ILE A CA 1
ATOM 674 C C . ILE A 1 83 ? 15.024 10.608 -37.638 1.00 88.75 83 ILE A C 1
ATOM 676 O O . ILE A 1 83 ? 15.146 11.831 -37.600 1.00 88.75 83 ILE A O 1
ATOM 680 N N . PRO A 1 84 ? 16.006 9.824 -38.123 1.00 90.94 84 PRO A N 1
ATOM 681 C CA . PRO A 1 84 ? 17.236 10.381 -38.681 1.00 90.94 84 PRO A CA 1
ATOM 682 C C . PRO A 1 84 ? 16.950 11.280 -39.890 1.00 90.94 84 PRO A C 1
ATOM 684 O O . PRO A 1 84 ? 16.143 10.908 -40.742 1.00 90.94 84 PRO A O 1
ATOM 687 N N . ASP A 1 85 ? 17.676 12.392 -40.044 1.00 87.56 85 ASP A N 1
ATOM 688 C CA . ASP A 1 85 ? 17.445 13.374 -41.122 1.00 87.56 85 ASP A CA 1
ATOM 689 C C . ASP A 1 85 ? 17.412 12.745 -42.522 1.00 87.56 85 ASP A C 1
ATOM 691 O O . ASP A 1 85 ? 16.568 13.088 -43.350 1.00 87.56 85 ASP A O 1
ATOM 695 N N . LYS A 1 86 ? 18.273 11.747 -42.760 1.00 91.56 86 LYS A N 1
ATOM 696 C CA . LYS A 1 86 ? 18.348 10.989 -44.022 1.00 91.56 86 LYS A CA 1
ATOM 697 C C . LYS A 1 86 ? 17.062 10.225 -44.361 1.00 91.56 86 LYS A C 1
ATOM 699 O O . LYS A 1 86 ? 16.813 9.954 -45.528 1.00 91.56 86 LYS A O 1
ATOM 704 N N . LEU A 1 87 ? 16.275 9.861 -43.349 1.00 89.88 87 LEU A N 1
ATOM 705 C CA . LEU A 1 87 ? 15.022 9.108 -43.463 1.00 89.88 87 LEU A CA 1
ATOM 706 C C . LEU A 1 87 ? 13.792 9.973 -43.148 1.00 89.88 87 LEU A C 1
ATOM 708 O O . LEU A 1 87 ? 12.666 9.485 -43.204 1.00 89.88 87 LEU A O 1
ATOM 712 N N . SER A 1 88 ? 13.984 11.263 -42.859 1.00 87.31 88 SER A N 1
ATOM 713 C CA . SER A 1 88 ? 12.917 12.200 -42.480 1.00 87.31 88 SER A CA 1
ATOM 714 C C . SER A 1 88 ? 11.829 12.360 -43.540 1.00 87.31 88 SER A C 1
ATOM 716 O O . SER A 1 88 ? 10.706 12.728 -43.211 1.00 87.31 88 SER A O 1
ATOM 718 N N . SER A 1 89 ? 12.138 12.080 -44.809 1.00 90.62 89 SER A N 1
ATOM 719 C CA . SER A 1 89 ? 11.193 12.164 -45.928 1.00 90.62 89 SER A CA 1
ATOM 720 C C . SER A 1 89 ? 10.537 10.826 -46.277 1.00 90.62 89 SER A C 1
ATOM 722 O O . SER A 1 89 ? 9.597 10.818 -47.069 1.00 90.62 89 SER A O 1
ATOM 724 N N . ASP A 1 90 ? 10.979 9.713 -45.681 1.00 94.69 90 ASP A N 1
ATOM 725 C CA . ASP A 1 90 ? 10.446 8.382 -45.973 1.00 94.69 90 ASP A CA 1
ATOM 726 C C . ASP A 1 90 ? 9.008 8.230 -45.420 1.00 94.69 90 ASP A C 1
ATOM 728 O O . ASP A 1 90 ? 8.791 8.325 -44.204 1.00 94.69 90 ASP A O 1
ATOM 732 N N . PRO A 1 91 ? 7.995 7.981 -46.276 1.00 93.75 91 PRO A N 1
ATOM 733 C CA . PRO A 1 91 ? 6.605 7.863 -45.835 1.00 93.75 91 PRO A CA 1
ATOM 734 C C . PRO A 1 91 ? 6.340 6.674 -44.903 1.00 93.75 91 PRO A C 1
ATOM 736 O O . PRO A 1 91 ? 5.458 6.749 -44.047 1.00 93.75 91 PRO A O 1
ATOM 739 N N . SER A 1 92 ? 7.069 5.568 -45.058 1.00 94.25 92 SER A N 1
ATOM 740 C CA . SER A 1 92 ? 6.923 4.383 -44.210 1.00 94.25 92 SER A CA 1
ATOM 741 C C . SER A 1 92 ? 7.451 4.655 -42.807 1.00 94.25 92 SER A C 1
ATOM 743 O O . SER A 1 92 ? 6.771 4.331 -41.835 1.00 94.25 92 SER A O 1
ATOM 745 N N . ILE A 1 93 ? 8.601 5.324 -42.697 1.00 92.38 93 ILE A N 1
ATOM 746 C CA . ILE A 1 93 ? 9.178 5.719 -41.407 1.00 92.38 93 ILE A CA 1
ATOM 747 C C . ILE A 1 93 ? 8.278 6.730 -40.687 1.00 92.38 93 ILE A C 1
ATOM 749 O O . ILE A 1 93 ? 8.016 6.567 -39.495 1.00 92.38 93 ILE A O 1
ATOM 753 N N . LYS A 1 94 ? 7.707 7.708 -41.407 1.00 91.38 94 LYS A N 1
ATOM 754 C CA . LYS A 1 94 ? 6.708 8.630 -40.836 1.00 91.38 94 LYS A CA 1
ATOM 755 C C . LYS A 1 94 ? 5.480 7.901 -40.292 1.00 91.38 94 LYS A C 1
ATOM 757 O O . LYS A 1 94 ? 5.039 8.204 -39.189 1.00 91.38 94 LYS A O 1
ATOM 762 N N . ARG A 1 95 ? 4.934 6.925 -41.032 1.00 93.69 95 ARG A N 1
ATOM 763 C CA . ARG A 1 95 ? 3.786 6.126 -40.564 1.00 93.69 95 ARG A CA 1
ATOM 764 C C . ARG A 1 95 ? 4.110 5.355 -39.288 1.00 93.69 95 ARG A C 1
ATOM 766 O O . ARG A 1 95 ? 3.303 5.372 -38.368 1.00 93.69 95 ARG A O 1
ATOM 773 N N . VAL A 1 96 ? 5.277 4.714 -39.218 1.00 94.00 96 VAL A N 1
ATOM 774 C CA . VAL A 1 96 ? 5.707 3.989 -38.012 1.00 94.00 96 VAL A CA 1
ATOM 775 C C . VAL A 1 96 ? 5.849 4.940 -36.826 1.00 94.00 96 VAL A C 1
ATOM 777 O O . VAL A 1 96 ? 5.326 4.644 -35.755 1.00 94.00 96 VAL A O 1
ATOM 780 N N . ASN A 1 97 ? 6.487 6.099 -37.012 1.00 92.44 97 ASN A N 1
ATOM 781 C CA . ASN A 1 97 ? 6.610 7.084 -35.939 1.00 92.44 97 ASN A CA 1
ATOM 782 C C . ASN A 1 97 ? 5.240 7.596 -35.463 1.00 92.44 97 ASN A C 1
ATOM 784 O O . ASN A 1 97 ? 4.997 7.651 -34.262 1.00 92.44 97 ASN A O 1
ATOM 788 N N . ASN A 1 98 ? 4.314 7.872 -36.387 1.00 92.62 98 ASN A N 1
ATOM 789 C CA . ASN A 1 98 ? 2.946 8.257 -36.037 1.00 92.62 98 ASN A CA 1
ATOM 790 C C . ASN A 1 98 ? 2.230 7.166 -35.227 1.00 92.62 98 ASN A C 1
ATOM 792 O O . ASN A 1 98 ? 1.560 7.485 -34.253 1.00 92.62 98 ASN A O 1
ATOM 796 N N . LEU A 1 99 ? 2.387 5.884 -35.586 1.00 94.44 99 LEU A N 1
ATOM 797 C CA . LEU A 1 99 ? 1.820 4.777 -34.807 1.00 94.44 99 LEU A CA 1
ATOM 798 C C . LEU A 1 99 ? 2.395 4.738 -33.385 1.00 94.44 99 LEU A C 1
ATOM 800 O O . LEU A 1 99 ? 1.642 4.558 -32.432 1.00 94.44 99 LEU A O 1
ATOM 804 N N . ILE A 1 100 ? 3.706 4.948 -33.228 1.00 93.88 100 ILE A N 1
ATOM 805 C CA . ILE A 1 100 ? 4.360 5.015 -31.911 1.00 93.88 100 ILE A CA 1
ATOM 806 C C . ILE A 1 100 ? 3.813 6.195 -31.093 1.00 93.88 100 ILE A C 1
ATOM 808 O O . ILE A 1 100 ? 3.509 6.037 -29.910 1.00 93.88 100 ILE A O 1
ATOM 812 N N . GLU A 1 101 ? 3.651 7.367 -31.710 1.00 92.94 101 GLU A N 1
ATOM 813 C CA . GLU A 1 101 ? 3.066 8.543 -31.058 1.00 92.94 101 GLU A CA 1
ATOM 814 C C . GLU A 1 101 ? 1.609 8.320 -30.643 1.00 92.94 101 GLU A C 1
ATOM 816 O O . GLU A 1 101 ? 1.226 8.714 -29.541 1.00 92.94 101 GLU A O 1
ATOM 821 N N . THR A 1 102 ? 0.804 7.672 -31.488 1.00 95.19 102 THR A N 1
ATOM 822 C CA . THR A 1 102 ? -0.577 7.298 -31.161 1.00 95.19 102 THR A CA 1
ATOM 823 C C . THR A 1 102 ? -0.615 6.357 -29.964 1.00 95.19 102 THR A C 1
ATOM 825 O O . THR A 1 102 ? -1.297 6.661 -28.993 1.00 95.19 102 THR A O 1
ATOM 828 N N . VAL A 1 103 ? 0.189 5.287 -29.965 1.00 95.38 103 VAL A N 1
ATOM 829 C CA . VAL A 1 103 ? 0.268 4.354 -28.827 1.00 95.38 103 VAL A CA 1
ATOM 830 C C . VAL A 1 103 ? 0.661 5.084 -27.542 1.00 95.38 103 VAL A C 1
ATOM 832 O O . VAL A 1 103 ? 0.058 4.855 -26.495 1.00 95.38 103 VAL A O 1
ATOM 835 N N . LYS A 1 104 ? 1.636 6.000 -27.603 1.00 94.56 104 LYS A N 1
ATOM 836 C CA . LYS A 1 104 ? 2.027 6.807 -26.439 1.00 94.56 104 LYS A CA 1
ATOM 837 C C . LYS A 1 104 ? 0.862 7.665 -25.928 1.00 94.56 104 LYS A C 1
ATOM 839 O O . LYS A 1 104 ? 0.624 7.695 -24.723 1.00 94.56 104 LYS A O 1
ATOM 844 N N . LYS A 1 105 ? 0.132 8.342 -26.821 1.00 94.50 105 LYS A N 1
ATOM 845 C CA . LYS A 1 105 ? -1.041 9.161 -26.462 1.00 94.50 105 LYS A CA 1
ATOM 846 C C . LYS A 1 105 ? -2.161 8.321 -25.851 1.00 94.50 105 LYS A C 1
ATOM 848 O O . LYS A 1 105 ? -2.731 8.732 -24.844 1.00 94.50 105 LYS A O 1
ATOM 853 N N . ASP A 1 106 ? -2.436 7.149 -26.414 1.00 95.69 106 ASP A N 1
ATOM 854 C CA . ASP A 1 106 ? -3.475 6.242 -25.922 1.00 95.69 106 ASP A CA 1
ATOM 855 C C . ASP A 1 106 ? -3.142 5.703 -24.525 1.00 95.69 106 ASP A C 1
ATOM 857 O O . ASP A 1 106 ? -4.021 5.622 -23.668 1.00 95.69 106 ASP A O 1
ATOM 861 N N . LEU A 1 107 ? -1.865 5.404 -24.256 1.00 95.56 107 LEU A N 1
ATOM 862 C CA . LEU A 1 107 ? -1.406 5.004 -22.924 1.00 95.56 107 LEU A CA 1
ATOM 863 C C . LEU A 1 107 ? -1.597 6.119 -21.888 1.00 95.56 107 LEU A C 1
ATOM 865 O O . LEU A 1 107 ? -2.135 5.857 -20.814 1.00 95.56 107 LEU A O 1
ATOM 869 N N . VAL A 1 108 ? -1.202 7.356 -22.210 1.00 94.75 108 VAL A N 1
ATOM 870 C CA . VAL A 1 108 ? -1.401 8.512 -21.313 1.00 94.75 108 VAL A CA 1
ATOM 871 C C . VAL A 1 108 ? -2.888 8.744 -21.057 1.00 94.75 108 VAL A C 1
ATOM 873 O O . VAL A 1 108 ? -3.300 8.902 -19.911 1.00 94.75 108 VAL A O 1
ATOM 876 N N . LYS A 1 109 ? -3.716 8.688 -22.105 1.00 95.88 109 LYS A N 1
ATOM 877 C CA . LYS A 1 109 ? -5.170 8.807 -21.968 1.00 95.88 109 LYS A CA 1
ATOM 878 C C . LYS A 1 109 ? -5.737 7.727 -21.045 1.00 95.88 109 LYS A C 1
ATOM 880 O O . LYS A 1 109 ? -6.492 8.044 -20.135 1.00 95.88 109 LYS A O 1
ATOM 885 N N . SER A 1 110 ? -5.336 6.469 -21.235 1.00 96.62 110 SER A N 1
ATOM 886 C CA . SER A 1 110 ? -5.796 5.371 -20.385 1.00 96.62 110 SER A CA 1
ATOM 887 C C . SER A 1 110 ? -5.397 5.556 -18.922 1.00 96.62 110 SER A C 1
ATOM 889 O O . SER A 1 110 ? -6.145 5.120 -18.053 1.00 96.62 110 SER A O 1
ATOM 891 N N . ILE A 1 111 ? -4.238 6.151 -18.630 1.00 96.38 111 ILE A N 1
ATOM 892 C CA . ILE A 1 111 ? -3.843 6.458 -17.250 1.00 96.38 111 ILE A CA 1
ATOM 893 C C . ILE A 1 111 ? -4.757 7.537 -16.670 1.00 96.38 111 ILE A C 1
ATOM 895 O O . ILE A 1 111 ? -5.292 7.343 -15.582 1.00 96.38 111 ILE A O 1
ATOM 899 N N . ASN A 1 112 ? -5.012 8.610 -17.419 1.00 95.62 112 ASN A N 1
ATOM 900 C CA . ASN A 1 112 ? -5.884 9.701 -16.981 1.00 95.62 112 ASN A CA 1
ATOM 901 C C . ASN A 1 112 ? -7.317 9.227 -16.705 1.00 95.62 112 ASN A C 1
ATOM 903 O O . ASN A 1 112 ? -7.862 9.532 -15.645 1.00 95.62 112 ASN A O 1
ATOM 907 N N . ASP A 1 113 ? -7.883 8.408 -17.595 1.00 96.69 113 ASP A N 1
ATOM 908 C CA . ASP A 1 113 ? -9.224 7.836 -17.429 1.00 96.69 113 ASP A CA 1
ATOM 909 C C . ASP A 1 113 ? -9.320 6.964 -16.155 1.00 96.69 113 ASP A C 1
ATOM 911 O O . ASP A 1 113 ? -10.362 6.906 -15.500 1.00 96.69 113 ASP A O 1
ATOM 915 N N . GLN A 1 114 ? -8.244 6.257 -15.784 1.00 96.88 114 GLN A N 1
ATOM 916 C CA . GLN A 1 114 ? -8.208 5.457 -14.551 1.00 96.88 114 GLN A CA 1
ATOM 917 C C . GLN A 1 114 ? -7.988 6.320 -13.307 1.00 96.88 114 GLN A C 1
ATOM 919 O O . GLN A 1 114 ? -8.603 6.054 -12.274 1.00 96.88 114 GLN A O 1
ATOM 924 N N . SER A 1 115 ? -7.169 7.369 -13.402 1.00 95.81 115 SER A N 1
ATOM 925 C CA . SER A 1 115 ? -6.983 8.354 -12.332 1.00 95.81 115 SER A CA 1
ATOM 926 C C . SER A 1 115 ? -8.296 9.066 -11.989 1.00 95.81 115 SER A C 1
ATOM 928 O O . SER A 1 115 ? -8.603 9.258 -10.813 1.00 95.81 115 SER A O 1
ATOM 930 N N . GLU A 1 116 ? -9.111 9.407 -12.990 1.00 96.75 116 GLU A N 1
ATOM 931 C CA . GLU A 1 116 ? -10.435 10.004 -12.782 1.00 96.75 116 GLU A CA 1
ATOM 932 C C . GLU A 1 116 ? -11.378 9.047 -12.040 1.00 96.75 116 GLU A C 1
ATOM 934 O O . GLU A 1 116 ? -11.886 9.393 -10.973 1.00 96.75 116 GLU A O 1
ATOM 939 N N . LYS A 1 117 ? -11.516 7.801 -12.515 1.00 96.19 117 LYS A N 1
ATOM 940 C CA . LYS A 1 117 ? -12.326 6.764 -11.843 1.00 96.19 117 LYS A CA 1
ATOM 941 C C . LYS A 1 117 ? -11.891 6.509 -10.405 1.00 96.19 117 LYS A C 1
ATOM 943 O O . LYS A 1 117 ? -12.719 6.263 -9.522 1.00 96.19 117 LYS A O 1
ATOM 948 N N . LEU A 1 118 ? -10.586 6.542 -10.158 1.00 96.81 118 LEU A N 1
ATOM 949 C CA . LEU A 1 118 ? -10.035 6.363 -8.826 1.00 96.81 118 LEU A CA 1
ATOM 950 C C . LEU A 1 118 ? -10.414 7.532 -7.909 1.00 96.81 118 LEU A C 1
ATOM 952 O O . LEU A 1 118 ? -10.833 7.297 -6.774 1.00 96.81 118 LEU A O 1
ATOM 956 N N . ASN A 1 119 ? -10.342 8.769 -8.403 1.00 95.38 119 ASN A N 1
ATOM 957 C CA . ASN A 1 119 ? -10.769 9.956 -7.661 1.00 95.38 119 ASN A CA 1
ATOM 958 C C . ASN A 1 119 ? -12.274 9.941 -7.359 1.00 95.38 119 ASN A C 1
ATOM 960 O O . ASN A 1 119 ? -12.674 10.246 -6.233 1.00 95.38 119 ASN A O 1
ATOM 964 N N . GLU A 1 120 ? -13.106 9.535 -8.319 1.00 97.19 120 GLU A N 1
ATOM 965 C CA . GLU A 1 120 ? -14.547 9.351 -8.109 1.00 97.19 120 GLU A CA 1
ATOM 966 C C . GLU A 1 120 ? -14.826 8.303 -7.026 1.00 97.19 120 GLU A C 1
ATOM 968 O O . GLU A 1 120 ? -15.575 8.555 -6.081 1.00 97.19 120 GLU A O 1
ATOM 973 N N . THR A 1 121 ? -14.161 7.149 -7.104 1.00 97.00 121 THR A N 1
ATOM 974 C CA . THR A 1 121 ? -14.293 6.071 -6.112 1.00 97.00 121 THR A CA 1
ATOM 975 C C . THR A 1 121 ? -13.845 6.530 -4.723 1.00 97.00 121 THR A C 1
ATOM 977 O O . THR A 1 121 ? -14.522 6.279 -3.724 1.00 97.00 121 THR A O 1
ATOM 980 N N . LYS A 1 122 ? -12.723 7.255 -4.646 1.00 96.62 122 LYS A N 1
ATOM 981 C CA . LYS A 1 122 ? -12.211 7.830 -3.398 1.00 96.62 122 LYS A CA 1
ATOM 982 C C . LYS A 1 122 ? -13.207 8.810 -2.785 1.00 96.62 122 LYS A C 1
ATOM 984 O O . LYS A 1 122 ? -13.397 8.795 -1.568 1.00 96.62 122 LYS A O 1
ATOM 989 N N . LYS A 1 123 ? -13.852 9.638 -3.610 1.00 97.06 123 LYS A N 1
ATOM 990 C CA . LYS A 1 123 ? -14.898 10.562 -3.165 1.00 97.06 123 LYS A CA 1
ATOM 991 C C . LYS A 1 123 ? -16.087 9.803 -2.576 1.00 97.06 123 LYS A C 1
ATOM 993 O O . LYS A 1 123 ? -16.459 10.093 -1.446 1.00 97.06 123 LYS A O 1
ATOM 998 N N . LEU A 1 124 ? -16.598 8.783 -3.268 1.00 97.38 124 LEU A N 1
ATOM 999 C CA . LEU A 1 124 ? -17.708 7.957 -2.770 1.00 97.38 124 LEU A CA 1
ATOM 1000 C C . LEU A 1 124 ? -17.399 7.319 -1.408 1.00 97.38 124 LEU A C 1
ATOM 1002 O O . LEU A 1 124 ? -18.221 7.374 -0.498 1.00 97.38 124 LEU A O 1
ATOM 1006 N N . ILE A 1 125 ? -16.198 6.759 -1.237 1.00 96.44 125 ILE A N 1
ATOM 1007 C CA . ILE A 1 125 ? -15.790 6.151 0.041 1.00 96.44 125 ILE A CA 1
ATOM 1008 C C . ILE A 1 125 ? -15.612 7.211 1.132 1.00 96.44 125 ILE A C 1
ATOM 1010 O O . ILE A 1 125 ? -15.935 6.959 2.290 1.00 96.44 125 ILE A O 1
ATOM 1014 N N . THR A 1 126 ? -15.103 8.392 0.781 1.00 96.50 126 THR A N 1
ATOM 1015 C CA . THR A 1 126 ? -14.935 9.508 1.721 1.00 96.50 126 THR A CA 1
ATOM 1016 C C . THR A 1 126 ? -16.287 10.034 2.200 1.00 96.50 126 THR A C 1
ATOM 1018 O O . THR A 1 126 ? -16.445 10.293 3.391 1.00 96.50 126 THR A O 1
ATOM 1021 N N . ASP A 1 127 ? -17.261 10.153 1.298 1.00 96.62 127 ASP A N 1
ATOM 1022 C CA . ASP A 1 127 ? -18.623 10.573 1.625 1.00 96.62 127 ASP A CA 1
ATOM 1023 C C . ASP A 1 127 ? -19.308 9.533 2.529 1.00 96.62 127 ASP A C 1
ATOM 1025 O O . ASP A 1 127 ? -19.865 9.894 3.566 1.00 96.62 127 ASP A O 1
ATOM 1029 N N . GLU A 1 128 ? -19.181 8.240 2.213 1.00 96.44 128 GLU A N 1
ATOM 1030 C CA . GLU A 1 128 ? -19.685 7.146 3.057 1.00 96.44 128 GLU A CA 1
ATOM 1031 C C . GLU A 1 128 ? -19.043 7.158 4.453 1.00 96.44 128 GLU A C 1
ATOM 1033 O O . GLU A 1 128 ? -19.730 7.077 5.474 1.00 96.44 128 GLU A O 1
ATOM 1038 N N . TYR A 1 129 ? -17.718 7.318 4.510 1.00 96.88 129 TYR A N 1
ATOM 1039 C CA . TYR A 1 129 ? -16.986 7.399 5.768 1.00 96.88 129 TYR A CA 1
ATOM 1040 C C . TYR A 1 129 ? -17.439 8.601 6.596 1.00 96.88 129 TYR A C 1
ATOM 1042 O O . TYR A 1 129 ? -17.692 8.447 7.787 1.00 96.88 129 TYR A O 1
ATOM 1050 N N . LYS A 1 130 ? -17.601 9.775 5.975 1.00 95.81 130 LYS A N 1
ATOM 1051 C CA . LYS A 1 130 ? -18.072 10.992 6.644 1.00 95.81 130 LYS A CA 1
ATOM 1052 C C . LYS A 1 130 ? -19.478 10.813 7.216 1.00 95.81 130 LYS A C 1
ATOM 1054 O O . LYS A 1 130 ? -19.690 11.154 8.373 1.00 95.81 130 LYS A O 1
ATOM 1059 N N . ASN A 1 131 ? -20.398 10.230 6.450 1.00 94.94 131 ASN A N 1
ATOM 1060 C CA . ASN A 1 131 ? -21.765 9.966 6.908 1.00 94.94 131 ASN A CA 1
ATOM 1061 C C . ASN A 1 131 ? -21.797 9.002 8.102 1.00 94.94 131 ASN A C 1
ATOM 1063 O O . ASN A 1 131 ? -22.591 9.162 9.025 1.00 94.94 131 ASN A O 1
ATOM 1067 N N . TRP A 1 132 ? -20.922 7.995 8.102 1.00 96.75 132 TRP A N 1
ATOM 1068 C CA . TRP A 1 132 ? -20.805 7.056 9.214 1.00 96.75 132 TRP A CA 1
ATOM 1069 C C . TRP A 1 132 ? -20.026 7.631 10.416 1.00 96.75 132 TRP A C 1
ATOM 1071 O O . TRP A 1 132 ? -20.232 7.186 11.548 1.00 96.75 132 TRP A O 1
ATOM 1081 N N . LYS A 1 133 ? -19.150 8.621 10.200 1.00 94.19 133 LYS A N 1
ATOM 1082 C CA . LYS A 1 133 ? -18.227 9.151 11.214 1.00 94.19 133 LYS A CA 1
ATOM 1083 C C . LYS A 1 133 ? -18.939 9.771 12.412 1.00 94.19 133 LYS A C 1
ATOM 1085 O O . LYS A 1 133 ? -18.490 9.564 13.538 1.00 94.19 133 LYS A O 1
ATOM 1090 N N . ASP A 1 134 ? -20.056 10.452 12.181 1.00 92.81 134 ASP A N 1
ATOM 1091 C CA . ASP A 1 134 ? -20.846 11.069 13.251 1.00 92.81 134 ASP A CA 1
ATOM 1092 C C . ASP A 1 134 ? -21.365 10.003 14.235 1.00 92.81 134 ASP A C 1
ATOM 1094 O O . ASP A 1 134 ? -21.247 10.148 15.451 1.00 92.81 134 ASP A O 1
ATOM 1098 N N . ILE A 1 135 ? -21.825 8.855 13.717 1.00 92.56 135 ILE A N 1
ATOM 1099 C CA . ILE A 1 135 ? -22.270 7.712 14.535 1.00 92.56 135 ILE A CA 1
ATOM 1100 C C . ILE A 1 135 ? -21.108 7.156 15.367 1.00 92.56 135 ILE A C 1
ATOM 1102 O O . ILE A 1 135 ? -21.280 6.805 16.539 1.00 92.56 135 ILE A O 1
ATOM 1106 N N . PHE A 1 136 ? -19.924 7.054 14.761 1.00 94.06 136 PHE A N 1
ATOM 1107 C CA . PHE A 1 136 ? -18.722 6.601 15.452 1.00 94.06 136 PHE A CA 1
ATOM 1108 C C . PHE A 1 136 ? -18.334 7.552 16.591 1.00 94.06 136 PHE A C 1
ATOM 1110 O O . PHE A 1 136 ? -18.045 7.090 17.695 1.00 94.06 136 PHE A O 1
ATOM 1117 N N . ASP A 1 137 ? -18.349 8.864 16.350 1.00 93.50 137 ASP A N 1
ATOM 1118 C CA . ASP A 1 137 ? -17.962 9.859 17.353 1.00 93.50 137 ASP A CA 1
ATOM 1119 C C . ASP A 1 137 ? -18.937 9.898 18.534 1.00 93.50 137 ASP A C 1
ATOM 1121 O O . ASP A 1 137 ? -18.495 9.874 19.686 1.00 93.50 137 ASP A O 1
ATOM 1125 N N . ASP A 1 138 ? -20.242 9.810 18.279 1.00 92.94 138 ASP A N 1
ATOM 1126 C CA . ASP A 1 138 ? -21.255 9.695 19.333 1.00 92.94 138 ASP A CA 1
ATOM 1127 C C . ASP A 1 138 ? -21.040 8.453 20.210 1.00 92.94 138 ASP A C 1
ATOM 1129 O O . ASP A 1 138 ? -21.102 8.506 21.444 1.00 92.94 138 ASP A O 1
ATOM 1133 N N . LYS A 1 139 ? -20.770 7.301 19.585 1.00 91.75 139 LYS A N 1
ATOM 1134 C CA . LYS A 1 139 ? -20.499 6.044 20.299 1.00 91.75 139 LYS A CA 1
ATOM 1135 C C . LYS A 1 139 ? -19.185 6.104 21.075 1.00 91.75 139 LYS A C 1
ATOM 1137 O O . LYS A 1 139 ? -19.123 5.602 22.196 1.00 91.75 139 LYS A O 1
ATOM 1142 N N . LYS A 1 140 ? -18.167 6.771 20.529 1.00 92.44 140 LYS A N 1
ATOM 1143 C CA . LYS A 1 140 ? -16.879 7.004 21.189 1.00 92.44 140 LYS A CA 1
ATOM 1144 C C . LYS A 1 140 ? -17.014 7.865 22.438 1.00 92.44 140 LYS A C 1
ATOM 1146 O O . LYS A 1 140 ? -16.373 7.560 23.443 1.00 92.44 140 LYS A O 1
ATOM 1151 N N . ILE A 1 141 ? -17.846 8.905 22.405 1.00 92.00 141 ILE A N 1
ATOM 1152 C CA . ILE A 1 141 ? -18.124 9.737 23.584 1.00 92.00 141 ILE A CA 1
ATOM 1153 C C . ILE A 1 141 ? -18.763 8.882 24.685 1.00 92.00 141 ILE A C 1
ATOM 1155 O O . ILE A 1 141 ? -18.228 8.819 25.792 1.00 92.00 141 ILE A O 1
ATOM 1159 N N . LYS A 1 142 ? -19.824 8.132 24.358 1.00 89.25 142 LYS A N 1
ATOM 1160 C CA . LYS A 1 142 ? -20.509 7.238 25.314 1.00 89.25 142 LYS A CA 1
ATOM 1161 C C . LYS A 1 142 ? -19.569 6.193 25.914 1.00 89.25 142 LYS A C 1
ATOM 1163 O O . LYS A 1 142 ? -19.609 5.925 27.112 1.00 89.25 142 LYS A O 1
ATOM 1168 N N . PHE A 1 143 ? -18.694 5.621 25.093 1.00 89.44 143 PHE A N 1
ATOM 1169 C CA . PHE A 1 143 ? -17.675 4.677 25.537 1.00 89.44 143 PHE A CA 1
ATOM 1170 C C . PHE A 1 143 ? -16.700 5.306 26.547 1.00 89.44 143 PHE A C 1
ATOM 1172 O O . PHE A 1 143 ? -16.441 4.743 27.612 1.00 89.44 143 PHE A O 1
ATOM 1179 N N . GLN A 1 144 ? -16.199 6.510 26.257 1.00 88.38 144 GLN A N 1
ATOM 1180 C CA . GLN A 1 144 ? -15.301 7.231 27.162 1.00 88.38 144 GLN A CA 1
ATOM 1181 C C . GLN A 1 144 ? -15.973 7.613 28.483 1.00 88.38 144 GLN A C 1
ATOM 1183 O O . GLN A 1 144 ? -15.330 7.565 29.533 1.00 88.38 144 GLN A O 1
ATOM 1188 N N . GLU A 1 145 ? -17.251 7.984 28.448 1.00 89.75 145 GLU A N 1
ATOM 1189 C CA . GLU A 1 145 ? -18.047 8.225 29.653 1.00 89.75 145 GLU A CA 1
ATOM 1190 C C . GLU A 1 145 ? -18.169 6.955 30.496 1.00 89.75 145 GLU A C 1
ATOM 1192 O O . GLU A 1 145 ? -17.933 7.006 31.702 1.00 89.75 145 GLU A O 1
ATOM 1197 N N . GLN A 1 146 ? -18.428 5.797 29.880 1.00 86.44 146 GLN A N 1
ATOM 1198 C CA . GLN A 1 146 ? -18.477 4.528 30.610 1.00 86.44 146 GLN A CA 1
ATOM 1199 C C . GLN A 1 146 ? -17.139 4.147 31.245 1.00 86.44 146 GLN A C 1
ATOM 1201 O O . GLN A 1 146 ? -17.115 3.741 32.404 1.00 86.44 146 GLN A O 1
ATOM 1206 N N . ILE A 1 147 ? -16.016 4.338 30.550 1.00 87.00 147 ILE A N 1
ATOM 1207 C CA . ILE A 1 147 ? -14.684 4.115 31.138 1.00 87.00 147 ILE A CA 1
ATOM 1208 C C . ILE A 1 147 ? -14.450 5.025 32.349 1.00 87.00 147 ILE A C 1
ATOM 1210 O O . ILE A 1 147 ? -13.881 4.591 33.352 1.00 87.00 147 ILE A O 1
ATOM 1214 N N . LYS A 1 148 ? -14.897 6.286 32.285 1.00 87.50 148 LYS A N 1
ATOM 1215 C CA . LYS A 1 148 ? -14.814 7.215 33.422 1.00 87.50 148 LYS A CA 1
ATOM 1216 C C . LYS A 1 148 ? -15.677 6.770 34.597 1.00 87.50 148 LYS A C 1
ATOM 1218 O O . LYS A 1 148 ? -15.213 6.867 35.727 1.00 87.50 148 LYS A O 1
ATOM 1223 N N . LEU A 1 149 ? -16.887 6.276 34.333 1.00 86.88 149 LEU A N 1
ATOM 1224 C CA . LEU A 1 149 ? -17.785 5.750 35.363 1.00 86.88 149 LEU A CA 1
ATOM 1225 C C . LEU A 1 149 ? -17.223 4.493 36.036 1.00 86.88 149 LEU A C 1
ATOM 1227 O O . LEU A 1 149 ? -17.340 4.356 37.249 1.00 86.88 149 LEU A O 1
ATOM 1231 N N . LEU A 1 150 ? -16.597 3.596 35.266 1.00 85.38 150 LEU A N 1
ATOM 1232 C CA . LEU A 1 150 ? -15.937 2.403 35.804 1.00 85.38 150 LEU A CA 1
ATOM 1233 C C . LEU A 1 150 ? -14.725 2.765 36.677 1.00 85.38 150 LEU A C 1
ATOM 1235 O O . LEU A 1 150 ? -14.484 2.106 37.686 1.00 85.38 150 LEU A O 1
ATOM 1239 N N . GLY A 1 151 ? -13.988 3.819 36.306 1.00 85.12 151 GLY A N 1
ATOM 1240 C CA . GLY A 1 151 ? -12.856 4.345 37.067 1.00 85.12 151 GLY A CA 1
ATOM 1241 C C . GLY A 1 151 ? -11.701 3.349 37.254 1.00 85.12 151 GLY A C 1
ATOM 1242 O O . GLY A 1 151 ? -11.676 2.259 36.673 1.00 85.12 151 GLY A O 1
ATOM 1243 N N . GLY A 1 152 ? -10.713 3.751 38.060 1.00 85.44 152 GLY A N 1
ATOM 1244 C CA . GLY A 1 152 ? -9.623 2.889 38.532 1.00 85.44 152 GLY A CA 1
ATOM 1245 C C . GLY A 1 152 ? -8.888 2.134 37.418 1.00 85.44 152 GLY A C 1
ATOM 1246 O O . GLY A 1 152 ? -8.412 2.729 36.450 1.00 85.44 152 GLY A O 1
ATOM 1247 N N . ASP A 1 153 ? -8.823 0.808 37.551 1.00 85.25 153 ASP A N 1
ATOM 1248 C CA . ASP A 1 153 ? -8.099 -0.083 36.636 1.00 85.25 153 ASP A CA 1
ATOM 1249 C C . ASP A 1 153 ? -8.614 -0.030 35.189 1.00 85.25 153 ASP A C 1
ATOM 1251 O O . ASP A 1 153 ? -7.834 -0.224 34.255 1.00 85.25 153 ASP A O 1
ATOM 1255 N N . SER A 1 154 ? -9.896 0.286 34.971 1.00 85.44 154 SER A N 1
ATOM 1256 C CA . SER A 1 154 ? -10.480 0.339 33.621 1.00 85.44 154 SER A CA 1
ATOM 1257 C C . SER A 1 154 ? -9.897 1.482 32.787 1.00 85.44 154 SER A C 1
ATOM 1259 O O . SER A 1 154 ? -9.667 1.323 31.590 1.00 85.44 154 SER A O 1
ATOM 1261 N N . GLN A 1 155 ? -9.596 2.623 33.417 1.00 88.62 155 GLN A N 1
ATOM 1262 C CA . GLN A 1 155 ? -8.940 3.748 32.743 1.00 88.62 155 GLN A CA 1
ATOM 1263 C C . GLN A 1 155 ? -7.508 3.386 32.336 1.00 88.62 155 GLN A C 1
ATOM 1265 O O . GLN A 1 155 ? -7.112 3.618 31.196 1.00 88.62 155 GLN A O 1
ATOM 1270 N N . ILE A 1 156 ? -6.764 2.745 33.241 1.00 90.12 156 ILE A N 1
ATOM 1271 C CA . ILE A 1 156 ? -5.379 2.318 33.002 1.00 90.12 156 ILE A CA 1
ATOM 1272 C C . ILE A 1 156 ? -5.316 1.272 31.878 1.00 90.12 156 ILE A C 1
ATOM 1274 O O . ILE A 1 156 ? -4.428 1.318 31.023 1.00 90.12 156 ILE A O 1
ATOM 1278 N N . LEU A 1 157 ? -6.246 0.312 31.869 1.00 89.69 157 LEU A N 1
ATOM 1279 C CA . LEU A 1 157 ? -6.336 -0.709 30.824 1.00 89.69 157 LEU A CA 1
ATOM 1280 C C . LEU A 1 157 ? -6.662 -0.099 29.457 1.00 89.69 157 LEU A C 1
ATOM 1282 O O . LEU A 1 157 ? -6.026 -0.466 28.468 1.00 89.69 157 LEU A O 1
ATOM 1286 N N . GLU A 1 158 ? -7.584 0.863 29.399 1.00 89.62 158 GLU A N 1
ATOM 1287 C CA . GLU A 1 158 ? -7.906 1.561 28.154 1.00 89.62 158 GLU A CA 1
ATOM 1288 C C . GLU A 1 158 ? -6.735 2.411 27.642 1.00 89.62 158 GLU A C 1
ATOM 1290 O O . GLU A 1 158 ? -6.443 2.411 26.447 1.00 89.62 158 GLU A O 1
ATOM 1295 N N . GLU A 1 159 ? -6.016 3.118 28.516 1.00 90.75 159 GLU A N 1
ATOM 1296 C CA . GLU A 1 159 ? -4.824 3.871 28.112 1.00 90.75 159 GLU A CA 1
ATOM 1297 C C . GLU A 1 159 ? -3.761 2.954 27.497 1.00 90.75 159 GLU A C 1
ATOM 1299 O O . GLU A 1 159 ? -3.228 3.244 26.422 1.00 90.75 159 GLU A O 1
ATOM 1304 N N . LYS A 1 160 ? -3.507 1.796 28.120 1.00 92.00 160 LYS A N 1
ATOM 1305 C CA . LYS A 1 160 ? -2.612 0.772 27.560 1.00 92.00 160 LYS A CA 1
ATOM 1306 C C . LYS A 1 160 ? -3.117 0.251 26.215 1.00 92.00 160 LYS A C 1
ATOM 1308 O O . LYS A 1 160 ? -2.317 0.088 25.291 1.00 92.00 160 LYS A O 1
ATOM 1313 N N . ARG A 1 161 ? -4.427 0.021 26.079 1.00 90.75 161 ARG A N 1
ATOM 1314 C CA . ARG A 1 161 ? -5.054 -0.428 24.828 1.00 90.75 161 ARG A CA 1
ATOM 1315 C C . ARG A 1 161 ? -4.871 0.606 23.714 1.00 90.75 161 ARG A C 1
ATOM 1317 O O . ARG A 1 161 ? -4.454 0.233 22.621 1.00 90.75 161 ARG A O 1
ATOM 1324 N N . LYS A 1 162 ? -5.076 1.897 23.995 1.00 89.56 162 LYS A N 1
ATOM 1325 C CA . LYS A 1 162 ? -4.837 2.999 23.044 1.00 89.56 162 LYS A CA 1
ATOM 1326 C C . LYS A 1 162 ? -3.383 3.089 22.598 1.00 89.56 162 LYS A C 1
ATOM 1328 O O . LYS A 1 162 ? -3.120 3.266 21.410 1.00 89.56 162 LYS A O 1
ATOM 1333 N N . LEU A 1 163 ? -2.435 2.936 23.524 1.00 93.25 163 LEU A N 1
ATOM 1334 C CA . LEU A 1 163 ? -1.011 2.894 23.179 1.00 93.25 163 LEU A CA 1
ATOM 1335 C C . LEU A 1 163 ? -0.701 1.713 22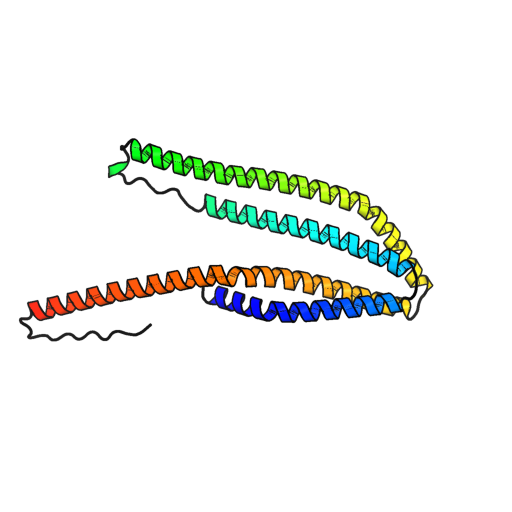.251 1.00 93.25 163 LEU A C 1
ATOM 1337 O O . LEU A 1 163 ? -0.003 1.892 21.255 1.00 93.25 163 LEU A O 1
ATOM 1341 N N . LYS A 1 164 ? -1.275 0.534 22.523 1.00 92.56 164 LYS A N 1
ATOM 1342 C CA . LYS A 1 164 ? -1.124 -0.640 21.654 1.00 92.56 164 LYS A CA 1
ATOM 1343 C C . LYS A 1 164 ? -1.775 -0.460 20.287 1.00 92.56 164 LYS A C 1
ATOM 1345 O O . LYS A 1 164 ? -1.184 -0.868 19.295 1.00 92.56 164 LYS A O 1
ATOM 1350 N N . LEU A 1 165 ? -2.941 0.180 20.207 1.00 89.69 165 LEU A N 1
ATOM 1351 C CA . LEU A 1 165 ? -3.567 0.532 18.929 1.00 89.69 165 LEU A CA 1
ATOM 1352 C C . LEU A 1 165 ? -2.656 1.432 18.090 1.00 89.69 165 LEU A C 1
ATOM 1354 O O . LEU A 1 165 ? -2.427 1.142 16.918 1.00 89.69 165 LEU A O 1
ATOM 1358 N N . LYS A 1 166 ? -2.073 2.469 18.700 1.00 90.94 166 LYS A N 1
ATOM 1359 C CA . LYS A 1 166 ? -1.123 3.354 18.018 1.00 90.94 166 LYS A CA 1
ATOM 1360 C C . LYS A 1 166 ? 0.125 2.601 17.539 1.00 90.94 166 LYS A C 1
ATOM 1362 O O . LYS A 1 166 ? 0.541 2.770 16.398 1.00 90.94 166 LYS A O 1
ATOM 1367 N N . GLU A 1 167 ? 0.685 1.731 18.378 1.00 93.62 167 GLU A N 1
ATOM 1368 C CA . GLU A 1 167 ? 1.828 0.882 18.013 1.00 93.62 167 GLU A CA 1
ATOM 1369 C C . GLU A 1 167 ? 1.500 -0.043 16.828 1.00 93.62 167 GLU A C 1
ATOM 1371 O O . GLU A 1 167 ? 2.305 -0.184 15.909 1.00 93.62 167 GLU A O 1
ATOM 1376 N N . ILE A 1 168 ? 0.304 -0.642 16.810 1.00 91.94 168 ILE A N 1
ATOM 1377 C CA . ILE A 1 168 ? -0.178 -1.473 15.698 1.00 91.94 168 ILE A CA 1
ATOM 1378 C C . ILE A 1 168 ? -0.249 -0.657 14.403 1.00 91.94 168 ILE A C 1
ATOM 1380 O O . ILE A 1 168 ? 0.248 -1.123 13.380 1.00 91.94 168 ILE A O 1
ATOM 1384 N N . GLU A 1 169 ? -0.820 0.550 14.435 1.00 88.75 169 GLU A N 1
ATOM 1385 C CA . GLU A 1 169 ? -0.908 1.422 13.254 1.00 88.75 169 GLU A CA 1
ATOM 1386 C C . GLU A 1 169 ? 0.483 1.793 12.709 1.00 88.75 169 GLU A C 1
ATOM 1388 O O . GLU A 1 169 ? 0.730 1.724 11.500 1.00 88.75 169 GLU A O 1
ATOM 1393 N N . GLU A 1 170 ? 1.424 2.131 13.593 1.00 91.25 170 GLU A N 1
ATOM 1394 C CA . GLU A 1 170 ? 2.809 2.433 13.222 1.00 91.25 170 GLU A CA 1
ATOM 1395 C C . GLU A 1 170 ? 3.511 1.214 12.600 1.00 91.25 170 GLU A C 1
ATOM 1397 O O . GLU A 1 170 ? 4.175 1.333 11.562 1.00 91.25 170 GLU A O 1
ATOM 1402 N N . LEU A 1 171 ? 3.336 0.027 13.191 1.00 92.62 171 LEU A N 1
ATOM 1403 C CA . LEU A 1 171 ? 3.898 -1.229 12.690 1.00 92.62 171 LEU A CA 1
ATOM 1404 C C . LEU A 1 171 ? 3.288 -1.646 11.349 1.00 92.62 171 LEU A C 1
ATOM 1406 O O . LEU A 1 171 ? 4.021 -2.107 10.475 1.00 92.62 171 LEU A O 1
ATOM 1410 N N . GLU A 1 172 ? 1.984 -1.464 11.151 1.00 90.50 172 GLU A N 1
ATOM 1411 C CA . GLU A 1 172 ? 1.306 -1.744 9.881 1.00 90.50 172 GLU A CA 1
ATOM 1412 C C . GLU A 1 172 ? 1.795 -0.823 8.768 1.00 90.50 172 GLU A C 1
ATOM 1414 O O . GLU A 1 172 ? 2.128 -1.298 7.678 1.00 90.50 172 GLU A O 1
ATOM 1419 N N . ASN A 1 173 ? 1.923 0.478 9.045 1.00 87.62 173 ASN A N 1
ATOM 1420 C CA . ASN A 1 173 ? 2.480 1.416 8.079 1.00 87.62 173 ASN A CA 1
ATOM 1421 C C . ASN A 1 173 ? 3.937 1.065 7.736 1.00 87.62 173 ASN A C 1
ATOM 1423 O O . ASN A 1 173 ? 4.316 1.015 6.563 1.00 87.62 173 ASN A O 1
ATOM 1427 N N . LYS A 1 174 ? 4.751 0.746 8.750 1.00 90.31 174 LYS A N 1
ATOM 1428 C CA . LYS A 1 174 ? 6.140 0.313 8.557 1.00 90.31 174 LYS A CA 1
ATOM 1429 C C . LYS A 1 174 ? 6.219 -0.967 7.723 1.00 90.31 174 LYS A C 1
ATOM 1431 O O . LYS A 1 174 ? 7.029 -1.042 6.800 1.00 90.31 174 LYS A O 1
ATOM 1436 N N . LEU A 1 175 ? 5.366 -1.950 8.009 1.00 90.69 175 LEU A N 1
ATOM 1437 C CA . LEU A 1 175 ? 5.295 -3.207 7.267 1.00 90.69 175 LEU A CA 1
ATOM 1438 C C . LEU A 1 175 ? 4.885 -2.973 5.811 1.00 90.69 175 LEU A C 1
ATOM 1440 O O . LEU A 1 175 ? 5.479 -3.572 4.920 1.00 90.69 175 LEU A O 1
ATOM 1444 N N . ARG A 1 176 ? 3.923 -2.080 5.550 1.00 86.50 176 ARG A N 1
ATOM 1445 C CA . ARG A 1 176 ? 3.511 -1.696 4.192 1.00 86.50 176 ARG A CA 1
ATOM 1446 C C . ARG A 1 176 ? 4.682 -1.127 3.387 1.00 86.50 176 ARG A C 1
ATOM 1448 O O . ARG A 1 176 ? 4.951 -1.612 2.290 1.00 86.50 176 ARG A O 1
ATOM 1455 N N . ILE A 1 177 ? 5.405 -0.156 3.947 1.00 85.62 177 ILE A N 1
ATOM 1456 C CA . ILE A 1 177 ? 6.570 0.469 3.295 1.00 85.62 177 ILE A CA 1
ATOM 1457 C C . ILE A 1 177 ? 7.667 -0.572 3.031 1.00 85.62 177 ILE A C 1
ATOM 1459 O O . ILE A 1 177 ? 8.272 -0.604 1.959 1.00 85.62 177 ILE A O 1
ATOM 1463 N N . ILE A 1 178 ? 7.926 -1.448 4.002 1.00 88.62 178 ILE A N 1
ATOM 1464 C CA . ILE A 1 178 ? 8.942 -2.497 3.877 1.00 88.62 178 ILE A CA 1
ATOM 1465 C C . ILE A 1 178 ? 8.554 -3.524 2.817 1.00 88.62 178 ILE A C 1
ATOM 1467 O O . ILE A 1 178 ? 9.401 -3.875 2.003 1.00 88.62 178 ILE A O 1
ATOM 1471 N N . LYS A 1 179 ? 7.284 -3.937 2.756 1.00 87.81 179 LYS A N 1
ATOM 1472 C CA . LYS A 1 179 ? 6.768 -4.823 1.703 1.00 87.81 179 LYS A CA 1
ATOM 1473 C C . LYS A 1 179 ? 6.937 -4.220 0.314 1.00 87.81 179 LYS A C 1
ATOM 1475 O O . LYS A 1 179 ? 7.383 -4.910 -0.598 1.00 87.81 179 LYS A O 1
ATOM 1480 N N . GLN A 1 180 ? 6.625 -2.934 0.147 1.00 84.12 180 GLN A N 1
ATOM 1481 C CA . GLN A 1 180 ? 6.829 -2.240 -1.127 1.00 84.12 180 GLN A CA 1
ATOM 1482 C C . GLN A 1 180 ? 8.300 -2.298 -1.566 1.00 84.12 180 GLN A C 1
ATOM 1484 O O . GLN A 1 180 ? 8.580 -2.687 -2.698 1.00 84.12 180 GLN A O 1
ATOM 1489 N N . LYS A 1 181 ? 9.245 -2.006 -0.661 1.00 84.38 181 LYS A N 1
ATOM 1490 C CA . LYS A 1 181 ? 10.689 -2.101 -0.944 1.00 84.38 181 LYS A CA 1
ATOM 1491 C C . LYS A 1 181 ? 11.146 -3.537 -1.212 1.00 84.38 181 LYS A C 1
ATOM 1493 O O . LYS A 1 181 ? 11.877 -3.783 -2.166 1.00 84.38 181 LYS A O 1
ATOM 1498 N N . ALA A 1 182 ? 10.688 -4.496 -0.411 1.00 87.88 182 ALA A N 1
ATOM 1499 C CA . ALA A 1 182 ? 11.024 -5.908 -0.570 1.00 87.88 182 ALA A CA 1
ATOM 1500 C C . ALA A 1 182 ? 10.579 -6.441 -1.943 1.00 87.88 182 ALA A C 1
ATOM 1502 O O . ALA A 1 182 ? 11.344 -7.126 -2.621 1.00 87.88 182 ALA A O 1
ATOM 1503 N N . ASN A 1 183 ? 9.392 -6.050 -2.418 1.00 86.56 183 ASN A N 1
ATOM 1504 C CA . ASN A 1 183 ? 8.875 -6.451 -3.729 1.00 86.56 183 ASN A CA 1
ATOM 1505 C C . ASN A 1 183 ? 9.715 -5.920 -4.905 1.00 86.56 183 ASN A C 1
ATOM 1507 O O . ASN A 1 183 ? 9.757 -6.543 -5.969 1.00 86.56 183 ASN A O 1
ATOM 1511 N N . GLN A 1 184 ? 10.433 -4.808 -4.726 1.00 84.75 184 GLN A N 1
ATOM 1512 C CA . GLN A 1 184 ? 11.291 -4.236 -5.766 1.00 84.75 184 GLN A CA 1
ATOM 1513 C C . GLN A 1 184 ? 12.598 -5.018 -5.969 1.00 84.75 184 GLN A C 1
ATOM 1515 O O . GLN A 1 184 ? 13.236 -4.858 -7.015 1.00 84.75 184 GLN A O 1
ATOM 1520 N N . ILE A 1 185 ? 12.974 -5.916 -5.045 1.00 87.56 185 ILE A N 1
ATOM 1521 C CA . ILE A 1 185 ? 14.276 -6.603 -5.045 1.00 87.56 185 ILE A CA 1
ATOM 1522 C C . ILE A 1 185 ? 14.589 -7.297 -6.375 1.00 87.56 185 ILE A C 1
ATOM 1524 O O . ILE A 1 185 ? 15.699 -7.183 -6.896 1.00 87.56 185 ILE A O 1
ATOM 1528 N N . LYS A 1 186 ? 13.596 -7.968 -6.973 1.00 84.69 186 LYS A N 1
ATOM 1529 C CA . LYS A 1 186 ? 13.767 -8.709 -8.228 1.00 84.69 186 LYS A CA 1
ATOM 1530 C C . LYS A 1 186 ? 14.034 -7.761 -9.394 1.00 84.69 186 LYS A C 1
ATOM 1532 O O . LYS A 1 186 ? 14.956 -7.997 -10.171 1.00 84.69 186 LYS A O 1
ATOM 1537 N N . SER A 1 187 ? 13.259 -6.681 -9.495 1.00 84.56 187 SER A N 1
ATOM 1538 C CA . SER A 1 187 ? 13.405 -5.681 -10.560 1.00 84.56 187 SER A CA 1
ATOM 1539 C C . SER A 1 187 ? 14.756 -4.961 -10.486 1.00 84.56 187 SER A C 1
ATOM 1541 O O . SER A 1 187 ? 15.459 -4.860 -11.493 1.00 84.56 187 SER A O 1
ATOM 1543 N N . ILE A 1 188 ? 15.178 -4.568 -9.279 1.00 85.88 188 ILE A N 1
ATOM 1544 C CA . ILE A 1 188 ? 16.462 -3.905 -9.039 1.00 85.88 188 ILE A CA 1
ATOM 1545 C C . ILE A 1 188 ? 17.620 -4.859 -9.347 1.00 85.88 188 ILE A C 1
ATOM 1547 O O . ILE A 1 188 ? 18.588 -4.446 -9.982 1.00 85.88 188 ILE A O 1
ATOM 1551 N N . ASN A 1 189 ? 17.520 -6.136 -8.964 1.00 86.69 189 ASN A N 1
ATOM 1552 C CA . ASN A 1 189 ? 18.546 -7.135 -9.270 1.00 86.69 189 ASN A CA 1
ATOM 1553 C C . ASN A 1 189 ? 18.718 -7.339 -10.785 1.00 86.69 189 ASN A C 1
ATOM 1555 O O . ASN A 1 189 ? 19.841 -7.384 -11.284 1.00 86.69 189 ASN A O 1
ATOM 1559 N N . ILE A 1 190 ? 17.614 -7.402 -11.539 1.00 87.31 190 ILE A N 1
ATOM 1560 C CA . ILE A 1 190 ? 17.657 -7.507 -13.006 1.00 87.31 190 ILE A CA 1
ATOM 1561 C C . ILE A 1 190 ? 18.343 -6.276 -13.614 1.00 87.31 190 ILE A C 1
ATOM 1563 O O . ILE A 1 190 ? 19.266 -6.422 -14.418 1.00 87.31 190 ILE A O 1
ATOM 1567 N N . ALA A 1 191 ? 17.940 -5.067 -13.208 1.00 85.81 191 ALA A N 1
ATOM 1568 C CA . ALA A 1 191 ? 18.531 -3.824 -13.702 1.00 85.81 191 ALA A CA 1
ATOM 1569 C C . ALA A 1 191 ? 20.031 -3.721 -13.369 1.00 85.81 191 ALA A C 1
ATOM 1571 O O . ALA A 1 191 ? 20.842 -3.368 -14.228 1.00 85.81 191 ALA A O 1
ATOM 1572 N N . ARG A 1 192 ? 20.407 -4.098 -12.142 1.00 88.69 192 ARG A N 1
ATOM 1573 C CA . ARG A 1 192 ? 21.796 -4.157 -11.679 1.00 88.69 192 ARG A CA 1
ATOM 1574 C C . ARG A 1 192 ? 22.626 -5.118 -12.527 1.00 88.69 192 ARG A C 1
ATOM 1576 O O . ARG A 1 192 ? 23.672 -4.724 -13.034 1.00 88.69 192 ARG A O 1
ATOM 1583 N N . ASN A 1 193 ? 22.154 -6.347 -12.729 1.00 88.69 193 ASN A N 1
ATOM 1584 C CA . ASN A 1 193 ? 22.887 -7.348 -13.506 1.00 88.69 193 ASN A CA 1
ATOM 1585 C C . ASN A 1 193 ? 23.041 -6.930 -14.969 1.00 88.69 193 ASN A C 1
ATOM 1587 O O . ASN A 1 193 ? 24.116 -7.096 -15.537 1.00 88.69 193 ASN A O 1
ATOM 1591 N N . LYS A 1 194 ? 22.018 -6.299 -15.559 1.00 90.62 194 LYS A N 1
ATOM 1592 C CA . LYS A 1 194 ? 22.128 -5.723 -16.905 1.00 90.62 194 LYS A CA 1
ATOM 1593 C C . LYS A 1 194 ? 23.252 -4.684 -16.982 1.00 90.62 194 LYS A C 1
ATOM 1595 O O . LYS A 1 194 ? 24.054 -4.723 -17.909 1.00 90.62 194 LYS A O 1
ATOM 1600 N N . LYS A 1 195 ? 23.352 -3.793 -15.993 1.00 88.50 195 LYS A N 1
ATOM 1601 C CA . LYS A 1 195 ? 24.407 -2.769 -15.934 1.00 88.50 195 LYS A CA 1
ATOM 1602 C C . LYS A 1 195 ? 25.799 -3.349 -15.713 1.00 88.50 195 LYS A C 1
ATOM 1604 O O . LYS A 1 195 ? 26.748 -2.848 -16.306 1.00 88.50 195 LYS A O 1
ATOM 1609 N N . LEU A 1 196 ? 25.922 -4.408 -14.914 1.00 89.56 196 LEU A N 1
ATOM 1610 C CA . LEU A 1 196 ? 27.189 -5.126 -14.750 1.00 89.56 196 LEU A CA 1
ATOM 1611 C C . LEU A 1 196 ? 27.644 -5.763 -16.068 1.00 89.56 196 LEU A C 1
ATOM 1613 O O . LEU A 1 196 ? 28.806 -5.626 -16.434 1.00 89.56 196 LEU A O 1
ATOM 1617 N N . VAL A 1 197 ? 26.724 -6.371 -16.821 1.00 91.50 197 VAL A N 1
ATOM 1618 C CA . VAL A 1 197 ? 27.019 -6.922 -18.154 1.00 91.50 197 VAL A CA 1
ATOM 1619 C C . VAL A 1 197 ? 27.406 -5.817 -19.143 1.00 91.50 197 VAL A C 1
ATOM 1621 O O . VAL A 1 197 ? 28.370 -5.970 -19.889 1.00 91.50 197 VAL A O 1
ATOM 1624 N N . GLU A 1 198 ? 26.695 -4.684 -19.149 1.00 89.88 198 GLU A N 1
ATOM 1625 C CA . GLU A 1 198 ? 27.061 -3.515 -19.966 1.00 89.88 198 GLU A CA 1
ATOM 1626 C C . GLU A 1 198 ? 28.476 -3.017 -19.630 1.00 89.88 198 GLU A C 1
ATOM 1628 O O . GLU A 1 198 ? 29.282 -2.801 -20.536 1.00 89.88 198 GLU A O 1
ATOM 1633 N N . LEU A 1 199 ? 28.804 -2.891 -18.340 1.00 89.44 199 LEU A N 1
ATOM 1634 C CA . LEU A 1 199 ? 30.125 -2.470 -17.874 1.00 89.44 199 LEU A CA 1
ATOM 1635 C C . LEU A 1 199 ? 31.219 -3.459 -18.295 1.00 89.44 199 LEU A C 1
ATOM 1637 O O . LEU A 1 199 ? 32.264 -3.046 -18.799 1.00 89.44 199 LEU A O 1
ATOM 1641 N N . GLU A 1 200 ? 30.971 -4.760 -18.136 1.00 89.50 200 GLU A N 1
ATOM 1642 C CA . GLU A 1 200 ? 31.901 -5.811 -18.547 1.00 89.50 200 GLU A CA 1
ATOM 1643 C C . GLU A 1 200 ? 32.164 -5.757 -20.059 1.00 89.50 200 GLU A C 1
ATOM 1645 O O . GLU A 1 200 ? 33.312 -5.857 -20.499 1.00 89.50 200 GLU A O 1
ATOM 1650 N N . ASN A 1 201 ? 31.119 -5.543 -20.861 1.00 90.38 201 ASN A N 1
ATOM 1651 C CA . ASN A 1 201 ? 31.234 -5.422 -22.312 1.00 90.38 201 ASN A CA 1
ATOM 1652 C C . ASN A 1 201 ? 32.028 -4.177 -22.727 1.00 90.38 201 ASN A C 1
ATOM 1654 O O . ASN A 1 201 ? 32.901 -4.280 -23.591 1.00 90.38 201 ASN A O 1
ATOM 1658 N N . ILE A 1 202 ? 31.785 -3.026 -22.091 1.00 88.88 202 ILE A N 1
ATOM 1659 C CA . ILE A 1 202 ? 32.563 -1.799 -22.326 1.00 88.88 202 ILE A CA 1
ATOM 1660 C C . ILE A 1 202 ? 34.036 -2.034 -21.980 1.00 88.88 202 ILE A C 1
ATOM 1662 O O . ILE A 1 202 ? 34.916 -1.698 -22.772 1.00 88.88 202 ILE A O 1
ATOM 1666 N N . TYR A 1 203 ? 34.319 -2.660 -20.835 1.00 87.06 203 TYR A N 1
ATOM 1667 C CA . TYR A 1 203 ? 35.690 -2.931 -20.411 1.00 87.06 203 TYR A CA 1
ATOM 1668 C C . TYR A 1 203 ? 36.401 -3.912 -21.352 1.00 87.06 203 TYR A C 1
ATOM 1670 O O . TYR A 1 203 ? 37.554 -3.690 -21.721 1.00 87.06 203 TYR A O 1
ATOM 1678 N N . LYS A 1 204 ? 35.708 -4.968 -21.804 1.00 87.94 204 LYS A N 1
ATOM 1679 C CA . LYS A 1 204 ? 36.213 -5.894 -22.832 1.00 87.94 204 LYS A CA 1
ATOM 1680 C C . LYS A 1 204 ? 36.521 -5.167 -24.142 1.00 87.94 204 LYS A C 1
ATOM 1682 O O . LYS A 1 204 ? 37.588 -5.395 -24.708 1.00 87.94 204 LYS A O 1
ATOM 1687 N N . GLY A 1 205 ? 35.627 -4.289 -24.601 1.00 86.75 205 GLY A N 1
ATOM 1688 C CA . GLY A 1 205 ? 35.821 -3.486 -25.811 1.00 86.75 205 GLY A CA 1
ATOM 1689 C C . GLY A 1 205 ? 37.037 -2.563 -25.706 1.00 86.75 205 GLY A C 1
ATOM 1690 O O . GLY A 1 205 ? 37.927 -2.621 -26.550 1.00 86.75 205 GLY A O 1
ATOM 1691 N N . TYR A 1 206 ? 37.123 -1.792 -24.622 1.00 87.62 206 TYR A N 1
ATOM 1692 C CA . TYR A 1 206 ? 38.255 -0.908 -24.338 1.00 87.62 206 TYR A CA 1
ATOM 1693 C C . TYR A 1 206 ? 39.586 -1.671 -24.243 1.00 87.62 206 TYR A C 1
ATOM 1695 O O . TYR A 1 206 ? 40.596 -1.245 -24.805 1.00 87.62 206 TYR A O 1
ATOM 1703 N N . PHE A 1 207 ? 39.603 -2.816 -23.552 1.00 87.38 207 PHE A N 1
ATOM 1704 C CA . PHE A 1 207 ? 40.803 -3.644 -23.435 1.00 87.38 207 PHE A CA 1
ATOM 1705 C C . PHE A 1 207 ? 41.248 -4.183 -24.797 1.00 87.38 207 PHE A C 1
ATOM 1707 O O . PHE A 1 207 ? 42.428 -4.086 -25.129 1.00 87.38 207 PHE A O 1
ATOM 1714 N N . LYS A 1 208 ? 40.304 -4.685 -25.603 1.00 88.62 208 LYS A N 1
ATOM 1715 C CA . LYS A 1 208 ? 40.576 -5.170 -26.959 1.00 88.62 208 LYS A CA 1
ATOM 1716 C C . LYS A 1 208 ? 41.150 -4.067 -27.848 1.00 88.62 208 LYS A C 1
ATOM 1718 O O . LYS A 1 208 ? 42.164 -4.282 -28.498 1.00 88.62 208 LYS A O 1
ATOM 1723 N N . GLU A 1 209 ? 40.572 -2.868 -27.820 1.00 88.69 209 GLU A N 1
ATOM 1724 C CA . GLU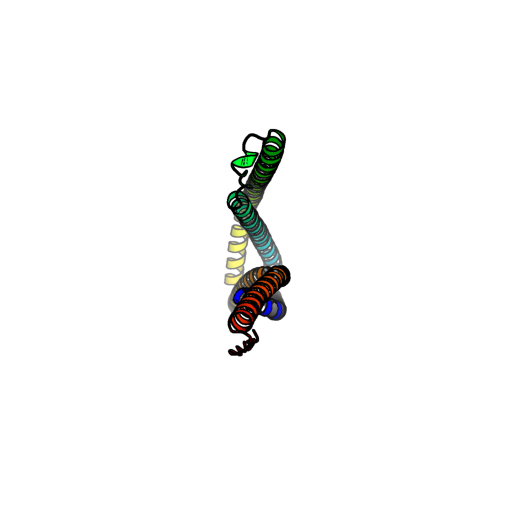 A 1 209 ? 41.073 -1.737 -28.609 1.00 88.69 209 GLU A CA 1
ATOM 1725 C C . GLU A 1 209 ? 42.514 -1.360 -28.225 1.00 88.69 209 GLU A C 1
ATOM 1727 O O . GLU A 1 209 ? 43.345 -1.055 -29.083 1.00 88.69 209 GLU A O 1
ATOM 1732 N N . ARG A 1 210 ? 42.848 -1.413 -26.929 1.00 87.62 210 ARG A N 1
ATOM 1733 C CA . ARG A 1 210 ? 44.223 -1.188 -26.471 1.00 87.62 210 ARG A CA 1
ATOM 1734 C C . ARG A 1 210 ? 45.168 -2.300 -26.910 1.00 87.62 210 ARG A C 1
ATOM 1736 O O . ARG A 1 210 ? 46.287 -1.999 -27.313 1.00 87.62 210 ARG A O 1
ATOM 1743 N N . GLU A 1 211 ? 44.733 -3.553 -26.833 1.00 88.06 211 GLU A N 1
ATOM 1744 C CA . GLU A 1 211 ? 45.507 -4.700 -27.310 1.00 88.06 211 GLU A CA 1
ATOM 1745 C C . GLU A 1 211 ? 45.817 -4.564 -28.809 1.00 88.06 211 GLU A C 1
ATOM 1747 O O . GLU A 1 211 ? 46.966 -4.725 -29.222 1.00 88.06 211 GLU A O 1
ATOM 1752 N N . ASP A 1 212 ? 44.821 -4.178 -29.608 1.00 89.25 212 ASP A N 1
ATOM 1753 C CA . ASP A 1 212 ? 44.962 -3.950 -31.046 1.00 89.25 212 ASP A CA 1
ATOM 1754 C C . ASP A 1 212 ? 45.920 -2.782 -31.347 1.00 89.25 212 ASP A C 1
ATOM 1756 O O . ASP A 1 212 ? 46.790 -2.906 -32.213 1.00 89.25 212 ASP A O 1
ATOM 1760 N N . LYS A 1 213 ? 45.846 -1.678 -30.586 1.00 87.94 213 LYS A N 1
ATOM 1761 C CA . LYS A 1 213 ? 46.806 -0.560 -30.681 1.00 87.94 213 LYS A CA 1
ATOM 1762 C C . LYS A 1 213 ? 48.231 -0.986 -30.328 1.00 87.94 213 LYS A C 1
ATOM 1764 O O . LYS A 1 213 ? 49.165 -0.624 -31.041 1.00 87.94 213 LYS A O 1
ATOM 1769 N N . CYS A 1 214 ? 48.422 -1.770 -29.268 1.00 87.44 214 CYS A N 1
ATOM 1770 C CA . CYS A 1 214 ? 49.742 -2.294 -28.916 1.00 87.44 214 CYS A CA 1
ATOM 1771 C C . CYS A 1 214 ? 50.300 -3.189 -30.027 1.00 87.44 214 CYS A C 1
ATOM 1773 O O . CYS A 1 214 ? 51.416 -2.942 -30.480 1.00 87.44 214 CYS A O 1
ATOM 1775 N N . LYS A 1 215 ? 49.505 -4.132 -30.551 1.00 86.19 215 LYS A N 1
ATOM 1776 C CA . LYS A 1 215 ? 49.896 -4.973 -31.698 1.00 86.19 215 LYS A CA 1
ATOM 1777 C C . LYS A 1 215 ? 50.269 -4.142 -32.927 1.00 86.19 215 LYS A C 1
ATOM 1779 O O . LYS A 1 215 ? 51.211 -4.488 -33.637 1.00 86.19 215 LYS A O 1
ATOM 1784 N N . PHE A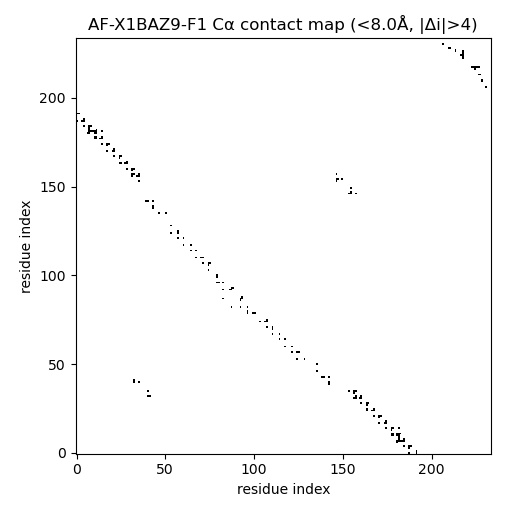 1 216 ? 49.541 -3.057 -33.193 1.00 87.50 216 PHE A N 1
ATOM 1785 C CA . PHE A 1 216 ? 49.863 -2.129 -34.276 1.00 87.50 216 PHE A CA 1
ATOM 1786 C C . PHE A 1 216 ? 51.245 -1.485 -34.083 1.00 87.50 216 PHE A C 1
ATOM 1788 O O . PHE A 1 216 ? 52.062 -1.531 -35.003 1.00 87.50 216 PHE A O 1
ATOM 1795 N N . PHE A 1 217 ? 51.546 -0.947 -32.896 1.00 86.31 217 PHE A N 1
ATOM 1796 C CA . PHE A 1 217 ? 52.848 -0.331 -32.613 1.00 86.31 217 PHE A CA 1
ATOM 1797 C C . PHE A 1 217 ? 54.007 -1.337 -32.623 1.00 86.31 217 PHE A C 1
ATOM 1799 O O . PHE A 1 217 ? 55.077 -1.028 -33.148 1.00 86.31 217 PHE A O 1
ATOM 1806 N N . GLU A 1 218 ? 53.803 -2.552 -32.106 1.00 88.50 218 GLU A N 1
ATOM 1807 C CA . GLU A 1 218 ? 54.806 -3.623 -32.169 1.00 88.50 218 GLU A CA 1
ATOM 1808 C C . GLU A 1 218 ? 55.159 -3.958 -33.624 1.00 88.50 218 GLU A C 1
ATOM 1810 O O . GLU A 1 218 ? 56.338 -3.933 -33.993 1.00 88.50 218 GLU A O 1
ATOM 1815 N N . LYS A 1 219 ? 54.144 -4.151 -34.481 1.00 86.00 219 LYS A N 1
ATOM 1816 C CA . LYS A 1 219 ? 54.333 -4.379 -35.922 1.00 86.00 219 LYS A CA 1
ATOM 1817 C C . LYS A 1 219 ? 55.023 -3.203 -36.610 1.00 86.00 219 LYS A C 1
ATOM 1819 O O . LYS A 1 219 ? 55.983 -3.421 -37.342 1.00 86.00 219 LYS A O 1
ATOM 1824 N N . ALA A 1 220 ? 54.586 -1.970 -36.349 1.00 87.12 220 ALA A N 1
ATOM 1825 C CA . ALA A 1 220 ? 55.185 -0.763 -36.926 1.00 87.12 220 ALA A CA 1
ATOM 1826 C C . ALA A 1 220 ? 56.662 -0.579 -36.521 1.00 87.12 220 ALA A C 1
ATOM 1828 O O . ALA A 1 220 ? 57.439 0.021 -37.258 1.00 87.12 220 ALA A O 1
ATOM 1829 N N . SER A 1 221 ? 57.070 -1.133 -35.375 1.00 86.81 221 SER A N 1
ATOM 1830 C CA . SER A 1 221 ? 58.457 -1.111 -34.900 1.00 86.81 221 SER A CA 1
ATOM 1831 C C . SER A 1 221 ? 59.338 -2.248 -35.443 1.00 86.81 221 SER A C 1
ATOM 1833 O O . SER A 1 221 ? 60.480 -2.388 -35.000 1.00 86.81 221 SER A O 1
ATOM 1835 N N . ASN A 1 222 ? 58.832 -3.091 -36.354 1.00 84.75 222 ASN A N 1
ATOM 1836 C CA . ASN A 1 222 ? 59.461 -4.361 -36.744 1.00 84.75 222 ASN A CA 1
ATOM 1837 C C . ASN A 1 222 ? 59.791 -5.248 -35.526 1.00 84.75 222 ASN A C 1
ATOM 1839 O O . ASN A 1 222 ? 60.866 -5.844 -35.453 1.00 84.75 222 ASN A O 1
ATOM 1843 N N . ASN A 1 223 ? 58.880 -5.309 -34.548 1.00 81.94 223 ASN A N 1
ATOM 1844 C CA . ASN A 1 223 ? 59.020 -6.059 -33.293 1.00 81.94 223 ASN A CA 1
ATOM 1845 C C . ASN A 1 223 ? 60.228 -5.657 -32.422 1.00 81.94 223 ASN A C 1
ATOM 1847 O O . ASN A 1 223 ? 60.648 -6.427 -31.556 1.00 81.94 223 ASN A O 1
ATOM 1851 N N . LYS A 1 224 ? 60.792 -4.458 -32.626 1.00 80.44 224 LYS A N 1
ATOM 1852 C CA . LYS A 1 224 ? 61.849 -3.910 -31.758 1.00 80.44 224 LYS A CA 1
ATOM 18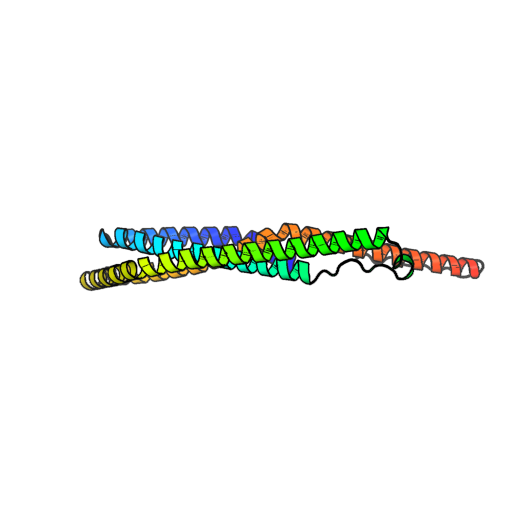53 C C . LYS A 1 224 ? 61.301 -3.429 -30.412 1.00 80.44 224 LYS A C 1
ATOM 1855 O O . LYS A 1 224 ? 62.031 -3.425 -29.426 1.00 80.44 224 LYS A O 1
ATOM 1860 N N . LEU A 1 225 ? 60.026 -3.040 -30.367 1.00 79.56 225 LEU A N 1
ATOM 1861 C CA . LEU A 1 225 ? 59.275 -2.728 -29.151 1.00 79.56 225 LEU A CA 1
ATOM 1862 C C . LEU A 1 225 ? 58.371 -3.911 -28.785 1.00 79.56 225 LEU A C 1
ATOM 1864 O O . LEU A 1 225 ? 57.720 -4.478 -29.659 1.00 79.56 225 LEU A O 1
ATOM 1868 N N . LYS A 1 226 ? 58.310 -4.249 -27.491 1.00 79.31 226 LYS A N 1
ATOM 1869 C CA . LYS A 1 226 ? 57.315 -5.163 -26.911 1.00 79.31 226 LYS A CA 1
ATOM 1870 C C . LYS A 1 226 ? 56.507 -4.418 -25.861 1.00 79.31 226 LYS A C 1
ATOM 1872 O O . LYS A 1 226 ? 57.081 -3.890 -24.910 1.00 79.31 226 LYS A O 1
ATOM 1877 N N . VAL A 1 227 ? 55.190 -4.381 -26.019 1.00 77.69 227 VAL A N 1
ATOM 1878 C CA . VAL A 1 227 ? 54.284 -3.649 -25.132 1.00 77.69 227 VAL A CA 1
ATOM 1879 C C . VAL A 1 227 ? 53.293 -4.625 -24.517 1.00 77.69 227 VAL A C 1
ATOM 1881 O O . VAL A 1 227 ? 52.468 -5.220 -25.200 1.00 77.69 227 VAL A O 1
ATOM 1884 N N . THR A 1 228 ? 53.354 -4.788 -23.196 1.00 74.44 228 THR A N 1
ATOM 1885 C CA . THR A 1 228 ? 52.468 -5.704 -22.464 1.00 74.44 228 THR A CA 1
ATOM 1886 C C . THR A 1 228 ? 51.398 -4.928 -21.707 1.00 74.44 228 THR A C 1
ATOM 1888 O O . THR A 1 228 ? 51.713 -4.048 -20.907 1.00 74.44 228 THR A O 1
ATOM 1891 N N . ILE A 1 229 ? 50.128 -5.282 -21.913 1.00 74.81 229 ILE A N 1
ATOM 1892 C CA . ILE A 1 229 ? 49.007 -4.733 -21.144 1.00 74.81 229 ILE A CA 1
ATOM 1893 C C . ILE A 1 229 ? 48.578 -5.758 -20.100 1.00 74.81 229 ILE A C 1
ATOM 1895 O O . ILE A 1 229 ? 48.248 -6.895 -20.432 1.00 74.81 229 ILE A O 1
ATOM 1899 N N . LYS A 1 230 ? 48.542 -5.347 -18.831 1.00 73.94 230 LYS A N 1
ATOM 1900 C CA . LYS A 1 230 ? 47.919 -6.138 -17.767 1.00 73.94 230 LYS A CA 1
ATOM 1901 C C . LYS A 1 230 ? 46.438 -5.795 -17.682 1.00 73.94 230 LYS A C 1
ATOM 1903 O O . LYS A 1 230 ? 46.071 -4.623 -17.611 1.00 73.94 230 LYS A O 1
ATOM 1908 N N . LYS A 1 231 ? 45.592 -6.821 -17.682 1.00 64.94 231 LYS A N 1
ATOM 1909 C CA . LYS A 1 231 ? 44.166 -6.678 -17.396 1.00 64.94 231 LYS A CA 1
ATOM 1910 C C . LYS A 1 231 ? 44.000 -6.462 -15.890 1.00 64.94 231 LYS A C 1
ATOM 1912 O O . LYS A 1 231 ? 44.455 -7.302 -15.117 1.00 64.94 231 LYS A O 1
ATOM 1917 N N . SER A 1 232 ? 43.378 -5.359 -15.476 1.00 57.69 232 SER A N 1
ATOM 1918 C CA . SER A 1 232 ? 42.862 -5.257 -14.107 1.00 57.69 232 SER A CA 1
ATOM 1919 C C . SER A 1 232 ? 41.521 -5.973 -14.054 1.00 57.69 232 SER A C 1
ATOM 1921 O O . SER A 1 232 ? 40.678 -5.771 -14.928 1.00 57.69 232 SER A O 1
ATOM 1923 N N . ASN A 1 233 ? 41.335 -6.821 -13.048 1.00 52.69 233 ASN A N 1
ATOM 1924 C CA . ASN A 1 233 ? 40.034 -7.415 -12.775 1.00 52.69 233 ASN A CA 1
ATOM 1925 C C . ASN A 1 233 ? 39.166 -6.378 -12.046 1.00 52.69 233 ASN A C 1
ATOM 1927 O O . ASN A 1 233 ? 39.656 -5.708 -11.134 1.00 52.69 233 ASN A O 1
ATOM 1931 N N . ILE A 1 234 ? 37.917 -6.243 -12.493 1.00 52.09 234 ILE A N 1
ATOM 1932 C CA . ILE A 1 234 ? 36.825 -5.554 -11.793 1.00 52.09 234 ILE A CA 1
ATOM 1933 C C . ILE A 1 234 ? 35.950 -6.641 -11.181 1.00 52.09 234 ILE A C 1
ATOM 1935 O O . ILE A 1 234 ? 35.733 -7.650 -11.894 1.00 52.09 234 ILE A O 1
#

pLDDT: mean 88.81, std 6.59, range [52.09, 97.38]

Foldseek 3Di:
DVVLLVLLVVLLVCLVVLVVVLVVLVVVLVVLLVVLVDVLSVVLVVLVVVLVVLVVVLVVLVVVLVVLVVVLCVLVVDDQDDDPPVCPPPPVVVVVSVVVVVVSVVSNVVSVVVSVVSVVVSVVSVVVSVVCVVVSVVSVVVSVVVLVVVDDPSVVSVVSSVVSVVVSVVSVVSSVVSVVSNVCNVVVVVVVVVVVVVVVVVLVVVVVVVVVVQVVVCVVVVNPDHDDDDDDDD

Solvent-accessible surface area (backbone atoms only — not comparable to full-atom values): 12769 Å² total; per-residue (Å²): 105,68,64,61,39,51,55,10,52,51,22,50,61,46,40,62,55,52,52,49,54,37,53,54,39,51,54,52,34,52,52,40,56,62,69,62,72,47,71,69,56,58,60,49,48,55,51,50,53,51,54,49,48,51,53,51,54,53,54,49,52,53,53,50,52,54,49,51,53,51,51,47,51,55,56,69,72,51,75,78,88,80,73,54,77,94,49,64,80,39,67,68,57,51,51,52,51,51,51,54,52,49,53,53,51,52,53,51,50,5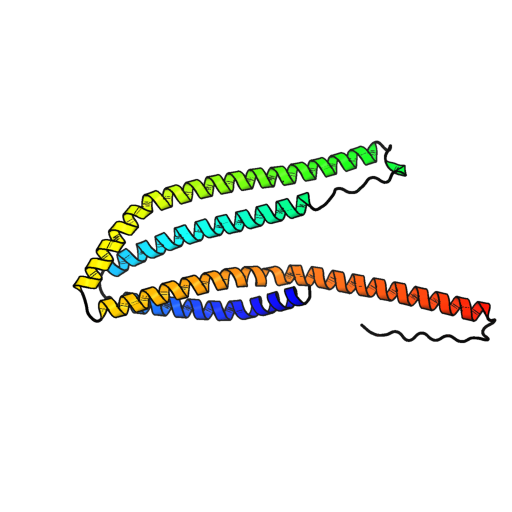5,47,51,59,49,53,50,54,49,51,53,51,51,48,56,52,49,52,53,48,55,69,48,42,58,61,51,52,56,51,49,52,54,50,53,52,50,39,59,72,69,30,74,68,48,44,56,42,49,54,54,32,52,53,35,51,52,50,39,53,55,42,49,54,52,44,52,56,26,46,57,40,27,67,43,34,64,60,47,49,52,56,47,54,52,50,51,52,52,50,50,50,53,50,52,51,54,50,48,55,50,52,53,50,40,54,50,53,22,58,75,47,74,62,75,47,85,76,87,84,82,84,81,86,130